Protein 2EQB (pdb70)

Radius of gyration: 34.06 Å; Cα contacts (8 Å, |Δi|>4): 447; chains: 3; bounding box: 101×51×94 Å

Solvent-accessible surface area: 20364 Å² total; per-residue (Å²): 80,60,60,72,3,43,4,4,3,4,10,57,112,54,2,15,15,39,77,2,0,85,86,4,20,160,51,144,39,50,4,53,0,34,117,64,6,2,1,1,6,28,71,35,69,13,77,37,116,85,24,96,3,47,3,33,1,4,4,22,53,35,78,102,104,4,126,29,0,12,38,2,1,31,77,24,2,60,0,0,0,2,6,1,1,2,20,38,98,163,17,35,91,62,7,119,89,60,33,129,35,1,58,125,72,2,74,93,120,6,15,12,0,0,0,0,5,63,21,37,80,160,85,80,56,6,68,39,115,72,0,89,46,18,3,181,116,35,65,19,51,36,31,35,5,4,24,159,92,70,69,42,0,48,78,0,3,53,37,2,2,84,39,5,49,98,74,77,92,98,146,128,102,117,90,73,31,104,88,56,36,46,59,11,88,147,78,25,77,82,42,37,71,44,2,115,114,14,117,82,54,39,62,122,28,38,88,78,55,41,123,17,76,100,84,5,70,114,38,31,120,86,5,7,87,79,0,12,69,25,0,62,92,0,9,79,51,0,6,76,13,80,100,105,30,88,52,37,48,93,66,31,124,138,15,62,74,72,32,157,107,98,98,160,108,132,72,96,87,25,102,87,44,59,81,65,41,84,142,73,19,45,68,37,57,83,32,15,144,123,12,126,90,55,35,62,133,33,48,104,71,46,45,151,11,74,116,90,20,68,120,5,63,107,18,24,112,44,0,45,53,31,0,51,90,43,0,78,79,26,29,56,85,4,141,157,90,32,136,48,30,60,82,96,9,158,126,24,55,64,40,33,146,103,86,108,150

Foldseek 3Di:
DFAEAEEEEAFAPPLCSPLLVPLLDPDPPDDDCCVPPQKDKDWDFDDDPPDRYIYIYMYGNCDDPVVVVVLVSLLPHQAYEYTFEQLDDVRVVCSVVVLVVSVVRRPVLYAYEYEYEPVPPPNRNDDPVRSVVVCVVSVHYYDYDYSVVSPCSNVRVVVSVVVSVVSVVVD/DPPVVVVVVVVVVVVVVVVVVVVVVVVVVVVVVVVVVVVVVVVVVVVCVVCVCVVVVVVVVVVVCVVVVVVVVVVVVVVVVVVVCVVVVVVVD/DVVVVVVVVCVVVVVVVVVVVVVVVVVVVVVVVVVVVVVVVVVVVVVVVVVVVVCVCVVVVVVVVVVVVVVVVVVVVVVVVVVVVVVVVVVVD

B-factor: mean 77.65, std 32.43, range [20.07, 164.09]

Sequence (357 aa):
GSSIMKILLIGDSGVGKSCLLVRFVEDKFNPSFITTIGIDFKIKTVDINGKKVKLQLWDTAGQERFRTITTAYYRGAMGIILVYDVTDERTFTNIKQWFKTVNEHANDEAQLLLVGNKSDMETRVVTADQGEALAKELGIPFIESSAKNDDNVNEIFFTLAKLIQEKIDSNSNYNQLKEDYNTLKRELSDRDDEVKRLREDIAKENELRTKAEEEADKLNKEVEDLTASLFDEANNMVADARKEKYAIEILNKRLTEQLREKDTSNYNQLKEDYNTLKRELSDRDDEVKRLREDIAKENELRTKAEEEADKLNKEVEDLTASLFDEANNMVADARKEKYAIEILNKRLTEQLREKDT

CATH classification: 3.40.50.300

GO terms:
  GO:0005525 GTP binding (F, IDA)
  GO:0031982 vesicle (C, IDA)
  GO:0043332 mating projection tip (C, IDA)
  GO:0000131 incipient cellular bud site (C, IDA)
  GO:0030133 transport vesicle (C, IDA)
  GO:0003924 GTPase activity (F, IDA)
  GO:0006887 exocytosis (P, IDA)
  GO:0006914 autophagy (P, IGI)
  GO:0007107 membrane addition at site of cytokinesis (P, IGI)
  GO:0005739 mitochondrion (C, HDA)
  GO:0005741 mitochondrial outer membrane (C, HDA)
  GO:0005783 endoplasmic reticulum (C, HDA)
  GO:0005886 plasma membrane (C, HDA)
  GO:0005935 cellular bud neck (C, HDA)
  GO:0031321 ascospore-type prospore assembly (P, IMP)
  GO:0006893 Golgi to plasma membrane transport (P, IMP)
  GO:0006906 vesicle fusion (P, IMP)
  GO:0006914 autophagy (P, IMP)
  GO:0007107 membrane addition at site of cytokinesis (P, IMP)
  GO:0005515 protein binding (F, IPI)

Nearest PDB structures (foldseek):
  2eqb-assembly1_A  TM=1.006E+00  e=3.120E-36  Saccharomyces cerevisiae
  4zdw-assembly1_A  TM=9.913E-01  e=3.410E-28  Saccharomyces cerevisiae S288C
  1g17-assembly1_A  TM=9.123E-01  e=5.467E-26  Saccharomyces cerevisiae
  4z8y-assembly2_B  TM=8.866E-01  e=1.450E-24  Saccharomyces cerevisiae S288C
  4fmb-assembly1_B  TM=9.088E-01  e=3.494E-20  Homo sapiens

Secondary structure (DSSP, 8-state):
--EEEEEEEEE-SSS-HHHHHHHHS--SSS---TTTTSEEEEEEEE-SSS--EEEEEEEE---STTHHHHTHHHHH-SEEEEEEESS-HHHHHTHHHHHHHHHHHS-SSSEEEEEEE--SSS---S-HHHHHHHHHHHT--EEE-BTTTTBSHHHHHHHHHHHHHHTTT--/--HHHHHHHHHHHHHHHHHHHHHHHHHHHHHHHHHHHHHHHHHHHHHHHHHHHHHHHHHHHHHHHHHHHHHHHHHHHHHHHHHHHHHHHHHH-/-HHHHHHHHHHHHHHHHHHHHHHHHHHHHHHHHHHHHHHHHHHHHHHHHHHHHHHHHHHHHHHHHHHHHHHHHHHHHHHHHHHHHHHTTTTT-

Structure (mmCIF, N/CA/C/O backbone):
data_2EQB
#
_entry.id   2EQB
#
_cell.length_a   116.581
_cell.length_b   117.422
_cell.length_c   123.332
_cell.angle_alpha   90.00
_cell.angle_beta   90.00
_cell.angle_gamma   90.00
#
_symmetry.space_group_name_H-M   'I 2 2 2'
#
loop_
_entity.id
_entity.type
_entity.pdbx_description
1 polymer 'Ras-related protein SEC4'
2 polymer 'Rab guanine nucleotide exchange factor SEC2'
3 non-polymer 'PHOSPHATE ION'
4 water water
#
loop_
_atom_site.group_PDB
_atom_site.id
_atom_site.type_symbol
_atom_site.label_atom_id
_atom_site.label_alt_id
_atom_site.label_comp_id
_atom_site.label_asym_id
_atom_site.label_entity_id
_atom_site.label_seq_id
_atom_site.pdbx_PDB_ins_code
_atom_site.Cartn_x
_atom_site.Cartn_y
_atom_site.Cartn_z
_atom_site.occupancy
_atom_site.B_iso_or_equiv
_atom_site.auth_seq_id
_atom_site.auth_comp_id
_atom_site.auth_asym_id
_atom_site.auth_atom_id
_atom_site.pdbx_PDB_model_num
ATOM 1 N N . GLY A 1 4 ? 101.419 35.388 46.998 1.00 132.99 17 GLY A N 1
ATOM 2 C CA . GLY A 1 4 ? 101.879 36.676 47.590 1.00 134.07 17 GLY A CA 1
ATOM 3 C C . GLY A 1 4 ? 101.082 37.881 47.115 1.00 135.13 17 GLY A C 1
ATOM 4 O O . GLY A 1 4 ? 101.653 38.951 46.888 1.00 135.51 17 GLY A O 1
ATOM 5 N N . SER A 1 5 ? 99.769 37.713 46.958 1.00 134.05 18 SER A N 1
ATOM 6 C CA . SER A 1 5 ? 98.896 38.802 46.518 1.00 131.21 18 SER A CA 1
ATOM 7 C C . SER A 1 5 ? 97.432 38.633 46.928 1.00 127.80 18 SER A C 1
ATOM 8 O O . SER A 1 5 ? 97.133 38.473 48.112 1.00 128.73 18 SER A O 1
ATOM 11 N N . SER A 1 6 ? 96.527 38.670 45.950 1.00 123.19 19 SER A N 1
ATOM 12 C CA . SER A 1 6 ? 95.088 38.549 46.205 1.00 117.47 19 SER A CA 1
ATOM 13 C C . SER A 1 6 ? 94.598 37.104 46.339 1.00 112.69 19 SER A C 1
ATOM 14 O O . SER A 1 6 ? 94.793 36.281 45.440 1.00 111.23 19 SER A O 1
ATOM 17 N N . ILE A 1 7 ? 93.940 36.816 47.462 1.00 106.65 20 ILE A N 1
ATOM 18 C CA . ILE A 1 7 ? 93.423 35.478 47.754 1.00 99.99 20 ILE A CA 1
ATOM 19 C C . ILE A 1 7 ? 91.974 35.302 47.298 1.00 93.74 20 ILE A C 1
ATOM 20 O O . ILE A 1 7 ? 91.257 36.279 47.094 1.00 94.00 20 ILE A O 1
ATOM 25 N N . MET A 1 8 ? 91.559 34.046 47.142 1.00 87.11 21 MET A N 1
ATOM 26 C CA . MET A 1 8 ? 90.197 33.702 46.736 1.00 81.44 21 MET A CA 1
ATOM 27 C C . MET A 1 8 ? 89.876 32.311 47.282 1.00 75.92 21 MET A C 1
ATOM 28 O O . MET A 1 8 ? 90.536 31.339 46.939 1.00 73.61 21 MET A O 1
ATOM 33 N N . LYS A 1 9 ? 88.866 32.217 48.137 1.00 71.76 22 LYS A N 1
ATOM 34 C CA . LYS A 1 9 ? 88.501 30.932 48.720 1.00 68.49 22 LYS A CA 1
ATOM 35 C C . LYS A 1 9 ? 87.487 30.204 47.854 1.00 64.06 22 LYS A C 1
ATOM 36 O O . LYS A 1 9 ? 86.446 30.752 47.500 1.00 66.60 22 LYS A O 1
ATOM 42 N N . ILE A 1 10 ? 87.806 28.964 47.512 1.00 57.40 23 ILE A N 1
ATOM 43 C CA . ILE A 1 10 ? 86.943 28.143 46.679 1.00 55.61 23 ILE A CA 1
ATOM 44 C C . ILE A 1 10 ? 86.784 26.788 47.349 1.00 55.67 23 ILE A C 1
ATOM 45 O O . ILE A 1 10 ? 87.685 26.321 48.037 1.00 59.10 23 ILE A O 1
ATOM 50 N N . LEU A 1 11 ? 85.644 26.149 47.136 1.00 54.61 24 LEU A N 1
ATOM 51 C CA . LEU A 1 11 ? 85.408 24.855 47.746 1.00 55.27 24 LEU A CA 1
ATOM 52 C C . LEU A 1 11 ? 84.546 24.020 46.840 1.00 53.24 24 LEU A C 1
ATOM 53 O O . LEU A 1 11 ? 83.793 24.552 46.039 1.00 51.95 24 LEU A O 1
ATOM 58 N N . LEU A 1 12 ? 84.663 22.707 46.965 1.00 55.71 25 LEU A N 1
ATOM 59 C CA . LEU A 1 12 ? 83.883 21.813 46.135 1.00 61.63 25 LEU A CA 1
ATOM 60 C C . LEU A 1 12 ? 82.827 21.071 46.910 1.00 65.00 25 LEU A C 1
ATOM 61 O O . LEU A 1 12 ? 83.110 20.349 47.866 1.00 65.16 25 LEU A O 1
ATOM 66 N N . ILE A 1 13 ? 81.597 21.267 46.462 1.00 71.01 26 ILE A N 1
ATOM 67 C CA . ILE A 1 13 ? 80.423 20.653 47.044 1.00 74.97 26 ILE A CA 1
ATOM 68 C C . ILE A 1 13 ? 79.940 19.574 46.084 1.00 73.34 26 ILE A C 1
ATOM 69 O O . ILE A 1 13 ? 79.947 19.776 44.864 1.00 72.84 26 ILE A O 1
ATOM 74 N N . GLY A 1 14 ? 79.527 18.436 46.638 1.00 71.37 27 GLY A N 1
ATOM 75 C CA . GLY A 1 14 ? 79.044 17.335 45.820 1.00 70.53 27 GLY A CA 1
ATOM 76 C C . GLY A 1 14 ? 79.141 16.013 46.554 1.00 71.63 27 GLY A C 1
ATOM 77 O O . GLY A 1 14 ? 79.669 15.962 47.667 1.00 72.49 27 GLY A O 1
ATOM 78 N N . ASP A 1 15 ? 78.640 14.943 45.939 1.00 74.89 28 ASP A N 1
ATOM 79 C CA . ASP A 1 15 ? 78.676 13.628 46.570 1.00 80.75 28 ASP A CA 1
ATOM 80 C C . ASP A 1 15 ? 79.927 12.842 46.227 1.00 82.29 28 ASP A C 1
ATOM 81 O O . ASP A 1 15 ? 80.843 13.377 45.603 1.00 82.23 28 ASP A O 1
ATOM 86 N N . SER A 1 16 ? 79.978 11.582 46.652 1.00 84.89 29 SER A N 1
ATOM 87 C CA . SER A 1 16 ? 81.145 10.744 46.388 1.00 89.99 29 SER A CA 1
ATOM 88 C C . SER A 1 16 ? 81.063 10.100 45.012 1.00 92.34 29 SER A C 1
ATOM 89 O O . SER A 1 16 ? 79.977 9.937 44.458 1.00 96.07 29 SER A O 1
ATOM 92 N N . GLY A 1 17 ? 82.219 9.736 44.464 1.00 94.16 30 GLY A N 1
ATOM 93 C CA . GLY A 1 17 ? 82.253 9.130 43.146 1.00 92.19 30 GLY A CA 1
ATOM 94 C C . GLY A 1 17 ? 82.348 10.200 42.074 1.00 92.51 30 GLY A C 1
ATOM 95 O O . GLY A 1 17 ? 83.020 10.012 41.055 1.00 92.40 30 GLY A O 1
ATOM 96 N N . VAL A 1 18 ? 81.677 11.326 42.319 1.00 91.23 31 VAL A N 1
ATOM 97 C CA . VAL A 1 18 ? 81.648 12.469 41.400 1.00 93.12 31 VAL A CA 1
ATOM 98 C C . VAL A 1 18 ? 83.026 12.843 40.836 1.00 94.75 31 VAL A C 1
ATOM 99 O O . VAL A 1 18 ? 83.127 13.455 39.769 1.00 96.41 31 VAL A O 1
ATOM 103 N N . GLY A 1 19 ? 84.083 12.464 41.544 1.00 97.34 32 GLY A N 1
ATOM 104 C CA . GLY A 1 19 ? 85.423 12.782 41.085 1.00 93.22 32 GLY A CA 1
ATOM 105 C C . GLY A 1 19 ? 85.792 14.210 41.436 1.00 92.78 32 GLY A C 1
ATOM 106 O O . GLY A 1 19 ? 86.474 14.895 40.666 1.00 92.06 32 GLY A O 1
ATOM 107 N N . LYS A 1 20 ? 85.325 14.656 42.601 1.00 89.24 33 LYS A N 1
ATOM 108 C CA . LYS A 1 20 ? 85.587 16.003 43.100 1.00 86.73 33 LYS A CA 1
ATOM 109 C C . LYS A 1 20 ? 87.083 16.095 43.406 1.00 85.24 33 LYS A C 1
ATOM 110 O O . LYS A 1 20 ? 87.694 17.160 43.283 1.00 83.31 33 LYS A O 1
ATOM 116 N N . SER A 1 21 ? 87.658 14.960 43.800 1.00 85.18 34 SER A N 1
ATOM 117 C CA . SER A 1 21 ? 89.078 14.857 44.134 1.00 82.93 34 SER A CA 1
ATOM 118 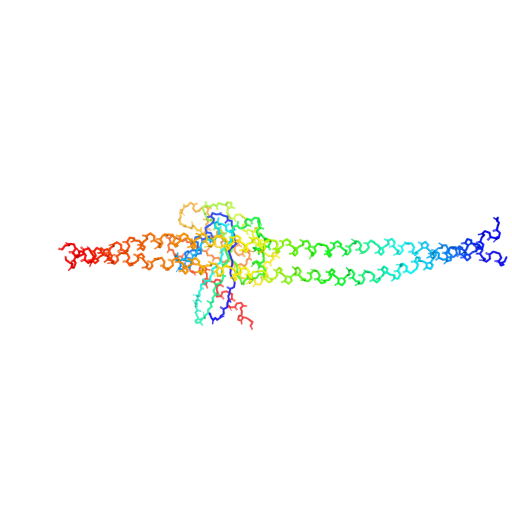C C . SER A 1 21 ? 89.946 14.966 42.893 1.00 82.18 34 SER A C 1
ATOM 119 O O . SER A 1 21 ? 90.654 15.959 42.709 1.00 81.64 34 SER A O 1
ATOM 122 N N . CYS A 1 22 ? 89.888 13.916 42.069 1.00 80.83 35 CYS A N 1
ATOM 123 C CA . CYS A 1 22 ? 90.645 13.804 40.822 1.00 81.91 35 CYS A CA 1
ATOM 124 C C . CYS A 1 22 ? 90.716 15.093 40.032 1.00 79.73 35 CYS A C 1
ATOM 125 O O . CYS A 1 22 ? 91.704 15.365 39.348 1.00 80.26 35 CYS A O 1
ATOM 128 N N . LEU A 1 23 ? 89.643 15.866 40.114 1.00 78.40 36 LEU A N 1
ATOM 129 C CA . LEU A 1 23 ? 89.540 17.144 39.428 1.00 80.10 36 LEU A CA 1
ATOM 130 C C . LEU A 1 23 ? 90.553 18.143 40.008 1.00 79.42 36 LEU A C 1
ATOM 131 O O . LEU A 1 23 ? 91.122 18.976 39.295 1.00 80.11 36 LEU A O 1
ATOM 136 N N . LEU A 1 24 ? 90.769 18.053 41.313 1.00 79.45 37 LEU A N 1
ATOM 137 C CA . LEU A 1 24 ? 91.716 18.923 41.986 1.00 77.36 37 LEU A CA 1
ATOM 138 C C . LEU A 1 24 ? 93.134 18.435 41.722 1.00 75.62 37 LEU A C 1
ATOM 139 O O . LEU A 1 24 ? 94.009 19.225 41.345 1.00 75.37 37 LEU A O 1
ATOM 144 N N . VAL A 1 25 ? 93.359 17.135 41.922 1.00 72.92 38 VAL A N 1
ATOM 145 C CA . VAL A 1 25 ? 94.678 16.557 41.676 1.00 70.52 38 VAL A CA 1
ATOM 146 C C . VAL A 1 25 ? 95.072 17.103 40.325 1.00 71.45 38 VAL A C 1
ATOM 147 O O . VAL A 1 25 ? 96.114 17.732 40.172 1.00 69.70 38 VAL A O 1
ATOM 151 N N . ARG A 1 26 ? 94.198 16.871 39.351 1.00 73.48 39 ARG A N 1
ATOM 152 C CA . ARG A 1 26 ? 94.428 17.325 37.997 1.00 74.43 39 ARG A CA 1
ATOM 153 C C . ARG A 1 26 ? 94.500 18.839 37.858 1.00 72.54 39 ARG A C 1
ATOM 154 O O . ARG A 1 26 ? 95.335 19.351 37.110 1.00 70.93 39 ARG A O 1
ATOM 162 N N . PHE A 1 27 ? 93.634 19.568 38.554 1.00 71.76 40 PHE A N 1
ATOM 163 C CA . PHE A 1 27 ? 93.699 21.010 38.416 1.00 72.56 40 PHE A CA 1
ATOM 164 C C . PHE A 1 27 ? 95.038 21.529 38.899 1.00 74.68 40 PHE A C 1
ATOM 165 O O . PHE A 1 27 ? 95.579 22.467 38.324 1.00 71.95 40 PHE A O 1
ATOM 173 N N . VAL A 1 28 ? 95.576 20.933 39.957 1.00 79.44 41 VAL A N 1
ATOM 174 C CA . VAL A 1 28 ? 96.861 21.387 40.468 1.00 83.11 41 VAL A CA 1
ATOM 175 C C . VAL A 1 28 ? 97.991 20.447 40.062 1.00 86.27 41 VAL A C 1
ATOM 176 O O . VAL A 1 28 ? 97.909 19.228 40.209 1.00 86.86 41 VAL A O 1
ATOM 180 N N . GLU A 1 29 ? 99.058 21.038 39.549 1.00 89.58 42 GLU A N 1
ATOM 181 C CA . GLU A 1 29 ? 100.194 20.277 39.069 1.00 93.72 42 GLU A CA 1
ATOM 182 C C . GLU A 1 29 ? 101.207 19.901 40.144 1.00 93.59 42 GLU A C 1
ATOM 183 O O . GLU A 1 29 ? 102.363 20.321 40.077 1.00 96.35 42 GLU A O 1
ATOM 189 N N . ASP A 1 30 ? 100.789 19.123 41.143 1.00 89.69 43 ASP A N 1
ATOM 190 C CA . ASP A 1 30 ? 101.753 18.713 42.159 1.00 84.54 43 ASP A CA 1
ATOM 191 C C . ASP A 1 30 ? 101.697 17.236 42.525 1.00 78.94 43 ASP A C 1
ATOM 192 O O . ASP A 1 30 ? 100.665 16.733 42.973 1.00 75.35 43 ASP A O 1
ATOM 197 N N . LYS A 1 31 ? 102.831 16.560 42.346 1.00 73.89 44 LYS A N 1
ATOM 198 C CA . LYS A 1 31 ? 102.956 15.127 42.621 1.00 71.50 44 LYS A CA 1
ATOM 199 C C . LYS A 1 31 ? 103.482 14.885 44.022 1.00 69.52 44 LYS A C 1
ATOM 200 O O . LYS A 1 31 ? 103.287 13.813 44.600 1.00 70.38 44 LYS A O 1
ATOM 206 N N . PHE A 1 32 ? 104.144 15.899 44.564 1.00 65.10 45 PHE A N 1
ATOM 207 C CA . PHE A 1 32 ? 104.718 15.824 45.895 1.00 59.02 45 PHE A CA 1
ATOM 208 C C . PHE A 1 32 ? 103.651 16.009 46.976 1.00 59.66 45 PHE A C 1
ATOM 209 O O . PHE A 1 32 ? 103.573 15.205 47.913 1.00 59.37 45 PHE A O 1
ATOM 217 N N . ASN A 1 33 ? 102.824 17.047 46.827 1.00 58.16 46 ASN A N 1
ATOM 218 C CA . ASN A 1 33 ? 101.737 17.323 47.770 1.00 55.62 46 ASN A CA 1
ATOM 219 C C . ASN A 1 33 ? 100.933 16.052 48.035 1.00 53.56 46 ASN A C 1
ATOM 220 O O . ASN A 1 33 ? 100.508 15.361 47.111 1.00 52.57 46 ASN A O 1
ATOM 225 N N . PRO A 1 34 ? 100.705 15.740 49.315 1.00 51.95 47 PRO A N 1
ATOM 226 C CA . PRO A 1 34 ? 99.965 14.555 49.763 1.00 50.44 47 PRO A CA 1
ATOM 227 C C . PRO A 1 34 ? 98.469 14.695 49.692 1.00 50.52 47 PRO A C 1
ATOM 228 O O . PRO A 1 34 ? 97.953 15.794 49.466 1.00 48.43 47 PRO A O 1
ATOM 232 N N . SER A 1 35 ? 97.791 13.570 49.919 1.00 50.01 48 SER A N 1
ATOM 233 C CA . SER A 1 35 ? 96.336 13.506 49.913 1.00 51.14 48 SER A CA 1
ATOM 234 C C . SER A 1 35 ? 95.817 12.943 51.221 1.00 50.23 48 SER A C 1
ATOM 235 O O . SER A 1 35 ? 95.948 11.746 51.513 1.00 48.65 48 SER A O 1
ATOM 238 N N . PHE A 1 36 ? 95.207 13.821 51.999 1.00 50.40 49 PHE A N 1
ATOM 239 C CA . PHE A 1 36 ? 94.661 13.443 53.284 1.00 52.34 49 PHE A CA 1
ATOM 240 C C . PHE A 1 36 ? 93.190 13.070 53.213 1.00 55.43 49 PHE A C 1
ATOM 241 O O . PHE A 1 36 ? 92.663 12.432 54.122 1.00 57.84 49 PHE A O 1
ATOM 249 N N . ILE A 1 37 ? 92.545 13.453 52.115 1.00 57.14 50 ILE A N 1
ATOM 250 C CA . ILE A 1 37 ? 91.120 13.196 51.901 1.00 58.25 50 ILE A CA 1
ATOM 251 C C . ILE A 1 37 ? 90.746 11.716 52.083 1.00 57.61 50 ILE A C 1
ATOM 252 O O . ILE A 1 37 ? 89.591 11.375 52.325 1.00 56.74 50 ILE A O 1
ATOM 257 N N . THR A 1 38 ? 91.746 10.852 51.983 1.00 57.10 51 THR A N 1
ATOM 258 C CA . THR A 1 38 ? 91.582 9.409 52.133 1.00 58.43 51 THR A CA 1
ATOM 259 C C . THR A 1 38 ? 91.543 9.019 53.598 1.00 58.86 51 THR A C 1
ATOM 260 O O . THR A 1 38 ? 90.929 8.023 53.987 1.00 58.43 51 THR A O 1
ATOM 264 N N . THR A 1 39 ? 92.271 9.799 54.384 1.00 58.75 52 THR A N 1
ATOM 265 C CA . THR A 1 39 ? 92.437 9.563 55.805 1.00 54.12 52 THR A CA 1
ATOM 266 C C . THR A 1 39 ? 91.810 10.607 56.708 1.00 50.97 52 THR A C 1
ATOM 267 O O . THR A 1 39 ? 91.150 10.280 57.683 1.00 49.58 52 THR A O 1
ATOM 271 N N . ILE A 1 40 ? 92.042 11.872 56.412 1.00 48.30 53 ILE A N 1
ATOM 272 C CA . ILE A 1 40 ? 91.447 12.900 57.232 1.00 45.42 53 ILE A CA 1
ATOM 273 C C . ILE A 1 40 ? 90.003 13.085 56.788 1.00 49.83 53 ILE A C 1
ATOM 274 O O . ILE A 1 40 ? 89.091 13.106 57.606 1.00 54.35 53 ILE A O 1
ATOM 279 N N . GLY A 1 41 ? 89.787 13.154 55.484 1.00 49.50 54 GLY A N 1
ATOM 280 C CA . GLY A 1 41 ? 88.440 13.365 55.004 1.00 47.76 54 GLY A CA 1
ATOM 281 C C . GLY A 1 41 ? 88.382 14.812 54.570 1.00 46.26 54 GLY A C 1
ATOM 282 O O . GLY A 1 41 ? 87.338 15.342 54.211 1.00 49.93 54 GLY A O 1
ATOM 283 N N . ILE A 1 42 ? 89.531 15.464 54.635 1.00 42.31 55 ILE A N 1
ATOM 284 C CA . ILE A 1 42 ? 89.638 16.834 54.198 1.00 41.47 55 ILE A CA 1
ATOM 285 C C . ILE A 1 42 ? 90.973 16.929 53.491 1.00 45.42 55 ILE A C 1
ATOM 286 O O . ILE A 1 42 ? 91.858 16.103 53.702 1.00 46.06 55 ILE A O 1
ATOM 291 N N . ASP A 1 43 ? 91.102 17.932 52.638 1.00 47.81 56 ASP A N 1
ATOM 292 C CA . ASP A 1 43 ? 92.336 18.174 51.922 1.00 48.66 56 ASP A CA 1
ATOM 293 C C . ASP A 1 43 ? 92.250 19.605 51.428 1.00 45.14 56 ASP A C 1
ATOM 294 O O . ASP A 1 43 ? 91.214 20.046 50.927 1.00 46.65 56 ASP A O 1
ATOM 299 N N . PHE A 1 44 ? 93.341 20.336 51.596 1.00 44.28 57 PHE A N 1
ATOM 300 C CA . PHE A 1 44 ? 93.370 21.730 51.213 1.00 47.11 57 PHE A CA 1
ATOM 301 C C . PHE A 1 44 ? 94.518 21.956 50.277 1.00 52.72 57 PHE A C 1
ATOM 302 O O . PHE A 1 44 ? 95.589 21.372 50.453 1.00 55.90 57 PHE A O 1
ATOM 310 N N . LYS A 1 45 ? 94.275 22.799 49.275 1.00 54.80 58 LYS A N 1
ATOM 311 C CA . LYS A 1 45 ? 95.264 23.087 48.250 1.00 53.63 58 LYS A CA 1
ATOM 312 C C . LYS A 1 45 ? 95.264 24.506 47.702 1.00 53.73 58 LYS A C 1
ATOM 313 O O . LYS A 1 45 ? 94.212 25.065 47.404 1.00 57.15 58 LYS A O 1
ATOM 319 N N . ILE A 1 46 ? 96.461 25.077 47.578 1.00 56.28 59 ILE A N 1
ATOM 320 C CA . ILE A 1 46 ? 96.635 26.416 47.024 1.00 62.70 59 ILE A CA 1
ATOM 321 C C . ILE A 1 46 ? 97.165 26.210 45.605 1.00 69.30 59 ILE A C 1
ATOM 322 O O . ILE A 1 46 ? 97.783 25.185 45.310 1.00 73.34 59 ILE A O 1
ATOM 327 N N . LYS A 1 47 ? 96.905 27.182 44.736 1.00 74.42 60 LYS A N 1
ATOM 328 C CA . LYS A 1 47 ? 97.335 27.141 43.343 1.00 76.86 60 LYS A CA 1
ATOM 329 C C . LYS A 1 47 ? 97.305 28.558 42.795 1.00 79.75 60 LYS A C 1
ATOM 330 O O . LYS A 1 47 ? 96.230 29.091 42.537 1.00 80.60 60 LYS A O 1
ATOM 336 N N . THR A 1 48 ? 98.464 29.183 42.617 1.00 85.28 61 THR A N 1
ATOM 337 C CA . THR A 1 48 ? 98.446 30.541 42.096 1.00 91.82 61 THR A CA 1
ATOM 338 C C . THR A 1 48 ? 98.081 30.519 40.620 1.00 96.81 61 THR A C 1
ATOM 339 O O . THR A 1 48 ? 98.751 29.889 39.802 1.00 96.52 61 THR A O 1
ATOM 343 N N . VAL A 1 49 ? 96.994 31.201 40.293 1.00 102.79 62 VAL A N 1
ATOM 344 C CA . VAL A 1 49 ? 96.516 31.272 38.924 1.00 108.61 62 VAL A CA 1
ATOM 345 C C . VAL A 1 49 ? 96.252 32.732 38.599 1.00 114.92 62 VAL A C 1
ATOM 346 O O . VAL A 1 49 ? 96.216 33.580 39.493 1.00 115.11 62 VAL A O 1
ATOM 350 N N . ASP A 1 50 ? 96.089 33.026 37.315 1.00 123.56 63 ASP A N 1
ATOM 351 C CA . ASP A 1 50 ? 95.815 34.383 36.885 1.00 131.49 63 ASP A CA 1
ATOM 352 C C . ASP A 1 50 ? 95.166 34.398 35.512 1.00 135.94 63 ASP A C 1
ATOM 353 O O . ASP A 1 50 ? 95.085 33.378 34.823 1.00 136.02 63 ASP A O 1
ATOM 358 N N . ILE A 1 51 ? 94.692 35.581 35.146 1.00 140.59 64 ILE A N 1
ATOM 359 C CA . ILE A 1 51 ? 94.052 35.862 33.868 1.00 144.92 64 ILE A CA 1
ATOM 360 C C . ILE A 1 51 ? 93.878 37.369 33.978 1.00 146.42 64 ILE A C 1
ATOM 361 O O . ILE A 1 51 ? 93.600 37.873 35.061 1.00 146.90 64 ILE A O 1
ATOM 366 N N . ASN A 1 52 ? 94.055 38.099 32.886 1.00 148.44 65 ASN A N 1
ATOM 367 C CA . ASN A 1 52 ? 93.910 39.549 32.953 1.00 149.54 65 ASN A CA 1
ATOM 368 C C . ASN A 1 52 ? 94.814 40.094 34.067 1.00 149.42 65 ASN A C 1
ATOM 369 O O . ASN A 1 52 ? 94.332 40.673 35.042 1.00 148.98 65 ASN A O 1
ATOM 374 N N . GLY A 1 53 ? 96.121 39.881 33.915 1.00 149.20 66 GLY A N 1
ATOM 375 C CA . GLY A 1 53 ? 97.105 40.349 34.882 1.00 146.71 66 GLY A CA 1
ATOM 376 C C . GLY A 1 53 ? 96.664 40.442 36.332 1.00 145.68 66 GLY A C 1
ATOM 377 O O . GLY A 1 53 ? 96.621 41.531 36.905 1.00 145.46 66 GLY A O 1
ATOM 378 N N . LYS A 1 54 ? 96.348 39.302 36.936 1.00 144.24 67 LYS A N 1
ATOM 379 C CA . LYS A 1 54 ? 95.917 39.279 38.328 1.00 142.13 67 LYS A CA 1
ATOM 380 C C . LYS A 1 54 ? 96.608 38.162 39.109 1.00 140.35 67 LYS A C 1
ATOM 381 O O . LYS A 1 54 ? 96.323 36.979 38.917 1.00 140.61 67 LYS A O 1
ATOM 387 N N . LYS A 1 55 ? 97.524 38.548 39.991 1.00 137.45 68 LYS A N 1
ATOM 388 C CA . LYS A 1 55 ? 98.259 37.586 40.803 1.00 134.61 68 LYS A CA 1
ATOM 389 C C . LYS A 1 55 ? 97.364 37.089 41.936 1.00 131.49 68 LYS A C 1
ATOM 390 O O . LYS A 1 55 ? 97.487 37.536 43.077 1.00 132.04 68 LYS A O 1
ATOM 396 N N . VAL A 1 56 ? 96.457 36.169 41.617 1.00 126.95 69 VAL A N 1
ATOM 397 C CA . VAL A 1 56 ? 95.552 35.625 42.627 1.00 121.31 69 VAL A CA 1
ATOM 398 C C . VAL A 1 56 ? 95.856 34.181 42.989 1.00 118.08 69 VAL A C 1
ATOM 399 O O . VAL A 1 56 ? 96.171 33.355 42.127 1.00 118.83 69 VAL A O 1
ATOM 403 N N . LYS A 1 57 ? 95.753 33.889 44.279 1.00 112.33 70 LYS A N 1
ATOM 404 C CA . LYS A 1 57 ? 96.009 32.554 44.786 1.00 105.09 70 LYS A CA 1
ATOM 405 C C . LYS A 1 57 ? 94.678 31.898 45.133 1.00 97.50 70 LYS A C 1
ATOM 406 O O . LYS A 1 57 ? 93.850 32.489 45.825 1.00 97.29 70 LYS A O 1
ATOM 412 N N . LEU A 1 58 ? 94.467 30.686 44.631 1.00 88.75 71 LEU A N 1
ATOM 413 C CA . LEU A 1 58 ? 93.237 29.965 44.917 1.00 81.76 71 LEU A CA 1
ATOM 414 C C . LEU A 1 58 ? 93.458 28.994 46.050 1.00 78.88 71 LEU A C 1
ATOM 415 O O . LEU A 1 58 ? 94.452 28.277 46.091 1.00 80.32 71 LEU A O 1
ATOM 420 N N . GLN A 1 59 ? 92.511 28.979 46.970 1.00 74.14 72 GLN A N 1
ATOM 421 C CA . GLN A 1 59 ? 92.562 28.069 48.089 1.00 66.45 72 GLN A CA 1
ATOM 422 C C . GLN A 1 59 ? 91.351 27.197 47.879 1.00 61.56 72 GLN A C 1
ATOM 423 O O . GLN A 1 59 ? 90.245 27.703 47.702 1.00 63.12 72 GLN A O 1
ATOM 429 N N . LEU A 1 60 ? 91.549 25.888 47.880 1.00 56.88 73 LEU A N 1
ATOM 430 C CA . LEU A 1 60 ? 90.432 25.002 47.635 1.00 57.94 73 LEU A CA 1
ATOM 431 C C . LEU A 1 60 ? 90.332 23.864 48.632 1.00 58.24 73 LEU A C 1
ATOM 432 O O . LEU A 1 60 ? 91.321 23.211 48.964 1.00 60.70 73 LEU A O 1
ATOM 437 N N . TRP A 1 61 ? 89.114 23.637 49.108 1.00 56.73 74 TRP A N 1
ATOM 438 C CA . TRP A 1 61 ? 88.861 22.576 50.059 1.00 54.52 74 TRP A CA 1
ATOM 439 C C . TRP A 1 61 ? 88.134 21.479 49.349 1.00 52.54 74 TRP A C 1
ATOM 440 O O . TRP A 1 61 ? 87.262 21.750 48.537 1.00 53.06 74 TRP A O 1
ATOM 451 N N . ASP A 1 62 ? 88.496 20.243 49.656 1.00 51.86 75 ASP A N 1
ATOM 452 C CA . ASP A 1 62 ? 87.805 19.087 49.104 1.00 57.92 75 ASP A CA 1
ATOM 453 C C . ASP A 1 62 ? 87.493 18.245 50.324 1.00 60.46 75 ASP A C 1
ATOM 454 O O . ASP A 1 62 ? 88.391 17.879 51.079 1.00 62.29 75 ASP A O 1
ATOM 459 N N . THR A 1 63 ? 86.221 17.945 50.530 1.00 61.76 76 THR A N 1
ATOM 460 C CA . THR A 1 63 ? 85.844 17.165 51.690 1.00 60.45 76 THR A CA 1
ATOM 461 C C . THR A 1 63 ? 85.074 15.911 51.351 1.00 59.23 76 THR A C 1
ATOM 462 O O . THR A 1 63 ? 84.388 15.848 50.334 1.00 59.39 76 THR A O 1
ATOM 466 N N . ALA A 1 64 ? 85.196 14.915 52.224 1.00 60.28 77 ALA A N 1
ATOM 467 C CA . ALA A 1 64 ? 84.507 13.643 52.054 1.00 65.42 77 ALA A CA 1
ATOM 468 C C . ALA A 1 64 ? 83.157 13.745 52.740 1.00 71.16 77 ALA A C 1
ATOM 469 O O . ALA A 1 64 ? 82.490 12.735 52.990 1.00 72.83 77 ALA A O 1
ATOM 471 N N . GLY A 1 65 ? 82.777 14.983 53.048 1.00 75.62 78 GLY A N 1
ATOM 472 C CA . GLY A 1 65 ? 81.504 15.262 53.694 1.00 82.31 78 GLY A CA 1
ATOM 473 C C . GLY A 1 65 ? 81.294 14.584 55.035 1.00 88.39 78 GLY A C 1
ATOM 474 O O . GLY A 1 65 ? 80.792 15.207 55.979 1.00 89.61 78 GLY A O 1
ATOM 475 N N . GLN A 1 66 ? 81.688 13.313 55.102 1.00 91.17 79 GLN A N 1
ATOM 476 C CA . GLN A 1 66 ? 81.555 12.469 56.285 1.00 93.17 79 GLN A CA 1
ATOM 477 C C . GLN A 1 66 ? 81.389 13.207 57.610 1.00 93.17 79 GLN A C 1
ATOM 478 O O . GLN A 1 66 ? 82.103 14.165 57.906 1.00 92.10 79 GLN A O 1
ATOM 484 N N . GLU A 1 67 ? 80.425 12.730 58.390 1.00 94.60 80 GLU A N 1
ATOM 485 C CA . GLU A 1 67 ? 80.059 13.259 59.705 1.00 94.55 80 GLU A CA 1
ATOM 486 C C . GLU A 1 67 ? 81.126 13.984 60.526 1.00 92.00 80 GLU A C 1
ATOM 487 O O . GLU A 1 67 ? 81.073 15.201 60.694 1.00 91.34 80 GLU A O 1
ATOM 493 N N . ARG A 1 68 ? 82.077 13.220 61.051 1.00 88.55 81 ARG A N 1
ATOM 494 C CA . ARG A 1 68 ? 83.155 13.735 61.888 1.00 84.72 81 ARG A CA 1
ATOM 495 C C . ARG A 1 68 ? 83.323 15.249 61.945 1.00 82.62 81 ARG A C 1
ATOM 496 O O . ARG A 1 68 ? 82.457 15.959 62.458 1.00 85.57 81 ARG A O 1
ATOM 504 N N . PHE A 1 69 ? 84.440 15.745 61.422 1.00 77.19 82 PHE A N 1
ATOM 505 C CA . PHE A 1 69 ? 84.697 17.178 61.459 1.00 74.42 82 PHE A CA 1
ATOM 506 C C . PHE A 1 69 ? 83.684 18.016 60.685 1.00 72.54 82 PHE A C 1
ATOM 507 O O . PHE A 1 69 ? 84.000 19.135 60.270 1.00 68.77 82 PHE A O 1
ATOM 515 N N . ARG A 1 70 ? 82.471 17.494 60.496 1.00 72.81 83 ARG A N 1
ATOM 516 C CA . ARG A 1 70 ? 81.453 18.239 59.760 1.00 73.22 83 ARG A CA 1
ATOM 517 C C . ARG A 1 70 ? 81.257 19.592 60.404 1.00 70.51 83 ARG A C 1
ATOM 518 O O . ARG A 1 70 ? 80.837 20.554 59.761 1.00 70.28 83 ARG A O 1
ATOM 526 N N . THR A 1 71 ? 81.564 19.660 61.689 1.00 66.63 84 THR A N 1
ATOM 527 C CA . THR A 1 71 ? 81.410 20.901 62.417 1.00 65.35 84 THR A CA 1
ATOM 528 C C . THR A 1 71 ? 82.317 21.956 61.811 1.00 66.48 84 THR A C 1
ATOM 529 O O . THR A 1 71 ? 82.021 23.154 61.872 1.00 65.49 84 THR A O 1
ATOM 533 N N . ILE A 1 72 ? 83.413 21.499 61.210 1.00 68.07 85 ILE A N 1
ATOM 534 C CA . ILE A 1 72 ? 84.380 22.402 60.602 1.00 67.32 85 ILE A CA 1
ATOM 535 C C . ILE A 1 72 ? 84.187 22.529 59.109 1.00 65.04 85 ILE A C 1
ATOM 536 O O . ILE A 1 72 ? 84.166 23.644 58.583 1.00 65.75 85 ILE A O 1
ATOM 541 N N . THR A 1 73 ? 84.067 21.395 58.423 1.00 61.60 86 THR A N 1
ATOM 542 C CA . THR A 1 73 ? 83.867 21.433 56.980 1.00 60.57 86 THR A CA 1
ATOM 543 C C . THR A 1 73 ? 82.736 22.418 56.699 1.00 58.93 86 THR A C 1
ATOM 544 O O . THR A 1 73 ? 82.685 23.075 55.653 1.00 58.41 86 THR A O 1
ATOM 548 N N . THR A 1 74 ? 81.844 22.528 57.674 1.00 57.53 87 THR A N 1
ATOM 549 C CA . THR A 1 74 ? 80.718 23.435 57.600 1.00 58.05 87 THR A CA 1
ATOM 550 C C . THR A 1 74 ? 81.178 24.890 57.624 1.00 59.28 87 THR A C 1
ATOM 551 O O . THR A 1 74 ? 80.573 25.755 56.989 1.00 62.99 87 THR A O 1
ATOM 555 N N . ALA A 1 75 ? 82.250 25.153 58.358 1.00 60.32 88 ALA A N 1
ATOM 556 C CA . ALA A 1 75 ? 82.794 26.500 58.457 1.00 62.49 88 ALA A CA 1
ATOM 557 C C . ALA A 1 75 ? 83.394 26.940 57.126 1.00 63.71 88 ALA A C 1
ATOM 558 O O . ALA A 1 75 ? 83.709 28.117 56.937 1.00 61.44 88 ALA A O 1
ATOM 560 N N . TYR A 1 76 ? 83.544 25.995 56.202 1.00 64.20 89 TYR A N 1
ATOM 561 C CA . TYR A 1 76 ? 84.115 26.299 54.896 1.00 64.48 89 TYR A CA 1
ATOM 562 C C . TYR A 1 76 ? 83.116 27.010 53.994 1.00 67.06 89 TYR A C 1
ATOM 563 O O . TYR A 1 76 ? 83.507 27.804 53.140 1.00 69.84 89 TYR A O 1
ATOM 572 N N . TYR A 1 77 ? 81.828 26.726 54.164 1.00 67.74 90 TYR A N 1
ATOM 573 C CA . TYR A 1 77 ? 80.827 27.406 53.351 1.00 65.71 90 TYR A CA 1
ATOM 574 C C . TYR A 1 77 ? 80.797 28.861 53.819 1.00 68.41 90 TYR A C 1
ATOM 575 O O . TYR A 1 77 ? 80.798 29.799 53.022 1.00 67.84 90 TYR A O 1
ATOM 584 N N . ARG A 1 78 ? 80.765 29.032 55.133 1.00 72.37 91 ARG A N 1
ATOM 585 C CA . ARG A 1 78 ? 80.734 30.351 55.748 1.00 78.40 91 ARG A CA 1
ATOM 586 C C . ARG A 1 78 ? 81.830 31.279 55.215 1.00 77.69 91 ARG A C 1
ATOM 587 O O . ARG A 1 78 ? 81.689 32.500 55.257 1.00 77.55 91 ARG A O 1
ATOM 595 N N . GLY A 1 79 ? 82.913 30.701 54.704 1.00 78.73 92 GLY A N 1
ATOM 596 C CA . GLY A 1 79 ? 84.003 31.516 54.195 1.00 74.11 92 GLY A CA 1
ATOM 597 C C . GLY A 1 79 ? 84.173 31.539 52.685 1.00 74.66 92 GLY A C 1
ATOM 598 O O . GLY A 1 79 ? 84.745 32.488 52.153 1.00 71.50 92 GLY A O 1
ATOM 599 N N . ALA A 1 80 ? 83.684 30.509 51.994 1.00 71.78 93 ALA A N 1
ATOM 600 C CA . ALA A 1 80 ? 83.803 30.419 50.532 1.00 73.36 93 ALA A CA 1
ATOM 601 C C . ALA A 1 80 ? 83.539 31.732 49.801 1.00 73.76 93 ALA A C 1
ATOM 602 O O . ALA A 1 80 ? 82.552 32.418 50.069 1.00 76.37 93 ALA A O 1
ATOM 604 N N . MET A 1 81 ? 84.439 32.079 48.886 1.00 73.37 94 MET A N 1
ATOM 605 C CA . MET A 1 81 ? 84.303 33.290 48.085 1.00 70.46 94 MET A CA 1
ATOM 606 C C . MET A 1 81 ? 83.661 32.861 46.788 1.00 69.29 94 MET A C 1
ATOM 607 O O . MET A 1 81 ? 83.254 33.686 45.969 1.00 71.36 94 MET A O 1
ATOM 612 N N . GLY A 1 82 ? 83.589 31.546 46.625 1.00 64.68 95 GLY A N 1
ATOM 613 C CA . GLY A 1 82 ? 83.000 30.948 45.447 1.00 60.31 95 GLY A CA 1
ATOM 614 C C . GLY A 1 82 ? 82.942 29.469 45.736 1.00 58.74 95 GLY A C 1
ATOM 615 O O . GLY A 1 82 ? 83.811 28.941 46.430 1.00 61.17 95 GLY A O 1
ATOM 616 N N . ILE A 1 83 ? 81.916 28.794 45.240 1.00 56.86 96 ILE A N 1
ATOM 617 C CA . ILE A 1 83 ? 81.810 27.367 45.478 1.00 57.37 96 ILE A CA 1
ATOM 618 C C . ILE A 1 83 ? 81.241 26.660 44.253 1.00 58.71 96 ILE A C 1
ATOM 619 O O . ILE A 1 83 ? 80.335 27.156 43.579 1.00 58.50 96 ILE A O 1
ATOM 624 N N . ILE A 1 84 ? 81.821 25.499 43.973 1.00 61.07 97 ILE A N 1
ATOM 625 C CA . ILE A 1 84 ? 81.467 24.663 42.837 1.00 63.46 97 ILE A CA 1
ATOM 626 C C . ILE A 1 84 ? 80.586 23.466 43.219 1.00 65.75 97 ILE A C 1
ATOM 627 O O . ILE A 1 84 ? 81.009 22.557 43.934 1.00 64.21 97 ILE A O 1
ATOM 632 N N . LEU A 1 85 ? 79.350 23.480 42.739 1.00 70.50 98 LEU A N 1
ATOM 633 C CA . LEU A 1 85 ? 78.427 22.389 43.005 1.00 73.66 98 LEU A CA 1
ATOM 634 C C . LEU A 1 85 ? 78.705 21.387 41.887 1.00 74.04 98 LEU A C 1
ATOM 635 O O . LEU A 1 85 ? 78.474 21.682 40.714 1.00 73.67 98 LEU A O 1
ATOM 640 N N . VAL A 1 86 ? 79.206 20.209 42.244 1.00 74.83 99 VAL A N 1
ATOM 641 C CA . VAL A 1 86 ? 79.555 19.208 41.239 1.00 78.82 99 VAL A CA 1
ATOM 642 C C . VAL A 1 86 ? 78.718 17.929 41.183 1.00 83.14 99 VAL A C 1
ATOM 643 O O . VAL A 1 86 ? 78.250 17.430 42.211 1.00 81.94 99 VAL A O 1
ATOM 647 N N . TYR A 1 87 ? 78.559 17.397 39.968 1.00 90.08 100 TYR A N 1
ATOM 648 C CA . TYR A 1 87 ? 77.806 16.163 39.738 1.00 96.09 100 TYR A CA 1
ATOM 649 C C . TYR A 1 87 ? 78.371 15.319 38.595 1.00 98.25 100 TYR A C 1
ATOM 650 O O . TYR A 1 87 ? 78.946 15.843 37.637 1.00 97.70 100 TYR A O 1
ATOM 659 N N . ASP A 1 88 ? 78.190 14.007 38.714 1.00 101.51 101 ASP A N 1
ATOM 660 C CA . ASP A 1 88 ? 78.648 13.047 37.717 1.00 104.67 101 ASP A CA 1
ATOM 661 C C . ASP A 1 88 ? 77.520 12.838 36.714 1.00 107.44 101 ASP A C 1
ATOM 662 O O . ASP A 1 88 ? 76.357 12.713 37.101 1.00 107.52 101 ASP A O 1
ATOM 667 N N . VAL A 1 89 ? 77.858 12.796 35.430 1.00 109.92 102 VAL A N 1
ATOM 668 C CA . VAL A 1 89 ? 76.847 12.614 34.396 1.00 111.45 102 VAL A CA 1
ATOM 669 C C . VAL A 1 89 ? 76.643 11.161 33.974 1.00 113.16 102 VAL A C 1
ATOM 670 O O . VAL A 1 89 ? 75.887 10.887 33.044 1.00 113.82 102 VAL A O 1
ATOM 674 N N . THR A 1 90 ? 77.317 10.233 34.648 1.00 115.24 103 THR A N 1
ATOM 675 C CA . THR A 1 90 ? 77.160 8.816 34.334 1.00 118.04 103 THR A CA 1
ATOM 676 C C . THR A 1 90 ? 76.273 8.176 35.400 1.00 121.05 103 THR A C 1
ATOM 677 O O . THR A 1 90 ? 75.871 7.018 35.276 1.00 120.94 103 THR A O 1
ATOM 681 N N . ASP A 1 91 ? 75.979 8.949 36.446 1.00 126.24 104 ASP A N 1
ATOM 682 C CA . ASP A 1 91 ? 75.111 8.524 37.550 1.00 131.62 104 ASP A CA 1
ATOM 683 C C . ASP A 1 91 ? 73.958 9.525 37.594 1.00 134.00 104 ASP A C 1
ATOM 684 O O . ASP A 1 91 ? 74.191 10.733 37.581 1.00 133.23 104 ASP A O 1
ATOM 689 N N . GLU A 1 92 ? 72.723 9.033 37.653 1.00 136.70 105 GLU A N 1
ATOM 690 C CA . GLU A 1 92 ? 71.560 9.920 37.679 1.00 138.76 105 GLU A CA 1
ATOM 691 C C . GLU A 1 92 ? 71.230 10.444 39.072 1.00 138.29 105 GLU A C 1
ATOM 692 O O . GLU A 1 92 ? 70.885 11.619 39.229 1.00 137.35 105 GLU A O 1
ATOM 698 N N . ARG A 1 93 ? 71.325 9.571 40.074 1.00 139.14 106 ARG A N 1
ATOM 699 C CA . ARG A 1 93 ? 71.047 9.950 41.458 1.00 139.04 106 ARG A CA 1
ATOM 700 C C . ARG A 1 93 ? 72.004 11.064 41.867 1.00 139.60 106 ARG A C 1
ATOM 701 O O . ARG A 1 93 ? 71.784 11.765 42.855 1.00 138.11 106 ARG A O 1
ATOM 709 N N . THR A 1 94 ? 73.065 11.217 41.082 1.00 139.96 107 THR A N 1
ATOM 710 C CA . THR A 1 94 ? 74.068 12.252 41.301 1.00 139.43 107 THR A CA 1
ATOM 711 C C . THR A 1 94 ? 73.434 13.612 41.004 1.00 139.65 107 THR A C 1
ATOM 712 O O . THR A 1 94 ? 73.504 14.541 41.806 1.00 138.59 107 THR A O 1
ATOM 716 N N . PHE A 1 95 ? 72.812 13.702 39.833 1.00 141.00 108 PHE A N 1
ATOM 717 C CA . PHE A 1 95 ? 72.146 14.914 39.360 1.00 140.88 108 PHE A CA 1
ATOM 718 C C . PHE A 1 95 ? 71.105 15.413 40.358 1.00 139.82 108 PHE A C 1
ATOM 719 O O . PHE A 1 95 ? 71.155 16.555 40.812 1.00 140.34 108 PHE A O 1
ATOM 727 N N . THR A 1 96 ? 70.159 14.540 40.684 1.00 137.11 109 THR A N 1
ATOM 728 C CA . THR A 1 96 ? 69.069 14.852 41.603 1.00 133.74 109 THR A CA 1
ATOM 729 C C . THR A 1 96 ? 69.414 15.730 42.807 1.00 130.04 109 THR A C 1
ATOM 730 O O . THR A 1 96 ? 68.893 16.839 42.950 1.00 129.85 109 THR A O 1
ATOM 734 N N . ASN A 1 97 ? 70.295 15.234 43.666 1.00 126.32 110 ASN A N 1
ATOM 735 C CA . ASN A 1 97 ? 70.682 15.944 44.879 1.00 121.90 110 ASN A CA 1
ATOM 736 C C . ASN A 1 97 ? 71.125 17.402 44.751 1.00 119.76 110 ASN A C 1
ATOM 737 O O . ASN A 1 97 ? 71.075 18.150 45.728 1.00 119.62 110 ASN A O 1
ATOM 742 N N . ILE A 1 98 ? 71.542 17.813 43.557 1.00 117.36 111 ILE A N 1
ATOM 743 C CA . ILE A 1 98 ? 72.015 19.184 43.341 1.00 116.41 111 ILE A CA 1
ATOM 744 C C . ILE A 1 98 ? 71.073 20.284 43.838 1.00 116.19 111 ILE A C 1
ATOM 745 O O . ILE A 1 98 ? 71.520 21.306 44.369 1.00 114.08 111 ILE A O 1
ATOM 750 N N . LYS A 1 99 ? 69.772 20.105 43.655 1.00 117.69 112 LYS A N 1
ATOM 751 C CA . LYS A 1 99 ? 68.863 21.123 44.146 1.00 118.17 112 LYS A CA 1
ATOM 752 C C . LYS A 1 99 ? 69.093 21.177 45.653 1.00 117.23 112 LYS A C 1
ATOM 753 O O . LYS A 1 99 ? 69.191 22.257 46.240 1.00 117.05 112 LYS A O 1
ATOM 759 N N . GLN A 1 100 ? 69.227 19.995 46.256 1.00 115.49 113 GLN A N 1
ATOM 760 C CA . GLN A 1 100 ? 69.429 19.863 47.699 1.00 113.17 113 GLN A CA 1
ATOM 761 C C . GLN A 1 100 ? 70.698 20.542 48.198 1.00 110.65 113 GLN A C 1
ATOM 762 O O . GLN A 1 100 ? 70.631 21.447 49.040 1.00 108.58 113 GLN A O 1
ATOM 768 N N . TRP A 1 101 ? 71.849 20.085 47.701 1.00 107.80 114 TRP A N 1
ATOM 769 C CA . TRP A 1 101 ? 73.127 20.674 48.090 1.00 104.06 114 TRP A CA 1
ATOM 770 C C . TRP A 1 101 ? 73.015 22.178 47.926 1.00 102.66 114 TRP A C 1
ATOM 771 O O . TRP A 1 101 ? 73.557 22.938 48.731 1.00 100.57 114 TRP A O 1
ATOM 782 N N . PHE A 1 102 ? 72.313 22.592 46.870 1.00 102.22 115 PHE A N 1
ATOM 783 C CA . PHE A 1 102 ? 72.105 24.005 46.590 1.00 100.79 115 PHE A CA 1
ATOM 784 C C . PHE A 1 102 ? 71.378 24.629 47.770 1.00 100.42 115 PHE A C 1
ATOM 785 O O . PHE A 1 102 ? 71.733 25.716 48.214 1.00 98.36 115 PHE A O 1
ATOM 793 N N . LYS A 1 103 ? 70.347 23.949 48.265 1.00 99.31 116 LYS A N 1
ATOM 794 C CA . LYS A 1 103 ? 69.613 24.450 49.420 1.00 97.34 116 LYS A CA 1
ATOM 795 C C . LYS A 1 103 ? 70.619 24.540 50.562 1.00 95.48 116 LYS A C 1
ATOM 796 O O . LYS A 1 103 ? 70.745 25.575 51.227 1.00 93.56 116 LYS A O 1
ATOM 802 N N . THR A 1 104 ? 71.346 23.442 50.760 1.00 93.74 117 THR A N 1
ATOM 803 C CA . THR A 1 104 ? 72.353 23.344 51.808 1.00 88.35 117 THR A CA 1
ATOM 804 C C . THR A 1 104 ? 73.366 24.478 51.748 1.00 87.54 117 THR A C 1
ATOM 805 O O . THR A 1 104 ? 73.920 24.867 52.767 1.00 83.95 117 THR A O 1
ATOM 809 N N . VAL A 1 105 ? 73.612 24.993 50.547 1.00 88.67 118 VAL A N 1
ATOM 810 C CA . VAL A 1 105 ? 74.571 26.078 50.351 1.00 90.60 118 VAL A CA 1
ATOM 811 C C . VAL A 1 105 ? 73.979 27.436 50.713 1.00 92.87 118 VAL A C 1
ATOM 812 O O . VAL A 1 105 ? 74.663 28.285 51.279 1.00 91.29 118 VAL A O 1
ATOM 816 N N . ASN A 1 106 ? 72.711 27.641 50.377 1.00 96.68 119 ASN A N 1
ATOM 817 C CA . ASN A 1 106 ? 72.048 28.904 50.673 1.00 99.58 119 ASN A CA 1
ATOM 818 C C . ASN A 1 106 ? 71.950 29.108 52.184 1.00 100.32 119 ASN A C 1
ATOM 819 O O . ASN A 1 106 ? 71.956 30.246 52.669 1.00 99.87 119 ASN A O 1
ATOM 824 N N . GLU A 1 107 ? 71.860 27.998 52.918 1.00 100.51 120 GLU A N 1
ATOM 825 C CA . GLU A 1 107 ? 71.772 28.028 54.378 1.00 100.08 120 GLU A CA 1
ATOM 826 C C . GLU A 1 107 ? 72.959 28.749 55.010 1.00 100.51 120 GLU A C 1
ATOM 827 O O . GLU A 1 107 ? 72.801 29.766 55.687 1.00 100.56 120 GLU A O 1
ATOM 833 N N . HIS A 1 108 ? 74.149 28.206 54.775 1.00 101.17 121 HIS A N 1
ATOM 834 C CA . HIS A 1 108 ? 75.381 28.743 55.340 1.00 100.01 121 HIS A CA 1
ATOM 835 C C . HIS A 1 108 ? 76.211 29.610 54.404 1.00 102.21 121 HIS A C 1
ATOM 836 O O . HIS A 1 108 ? 76.768 30.621 54.823 1.00 101.97 121 HIS A O 1
ATOM 843 N N . ALA A 1 109 ? 76.335 29.197 53.149 1.00 104.16 122 ALA A N 1
ATOM 844 C CA . ALA A 1 109 ? 77.118 29.966 52.195 1.00 108.03 122 ALA A CA 1
ATOM 845 C C . ALA A 1 109 ? 76.645 31.404 52.211 1.00 110.75 122 ALA A C 1
ATOM 846 O O . ALA A 1 109 ? 75.481 31.670 51.909 1.00 112.44 122 ALA A O 1
ATOM 848 N N . ASN A 1 110 ? 77.523 32.332 52.587 1.00 115.15 123 ASN A N 1
ATOM 849 C CA . ASN A 1 110 ? 77.121 33.729 52.576 1.00 120.78 123 ASN A CA 1
ATOM 850 C C . ASN A 1 110 ? 76.861 33.966 51.093 1.00 124.47 123 ASN A C 1
ATOM 851 O O . ASN A 1 110 ? 77.756 34.325 50.330 1.00 127.31 123 ASN A O 1
ATOM 856 N N . ASP A 1 111 ? 75.610 33.710 50.718 1.00 126.95 124 ASP A N 1
ATOM 857 C CA . ASP A 1 111 ? 75.092 33.788 49.356 1.00 127.09 124 ASP A CA 1
ATOM 858 C C . ASP A 1 111 ? 75.656 34.811 48.375 1.00 126.25 124 ASP A C 1
ATOM 859 O O . ASP A 1 111 ? 75.220 34.870 47.224 1.00 126.04 124 ASP A O 1
ATOM 864 N N . GLU A 1 112 ? 76.617 35.613 48.827 1.00 124.80 125 GLU A N 1
ATOM 865 C CA . GLU A 1 112 ? 77.288 36.580 47.964 1.00 122.97 125 GLU A CA 1
ATOM 866 C C . GLU A 1 112 ? 78.408 35.754 47.335 1.00 120.57 125 GLU A C 1
ATOM 867 O O . GLU A 1 112 ? 79.361 36.277 46.756 1.00 119.65 125 GLU A O 1
ATOM 873 N N . ALA A 1 113 ? 78.281 34.442 47.481 1.00 117.80 126 ALA A N 1
ATOM 874 C CA . ALA A 1 113 ? 79.257 33.509 46.953 1.00 114.04 126 ALA A CA 1
ATOM 875 C C . ALA A 1 113 ? 78.955 33.205 45.497 1.00 112.02 126 ALA A C 1
ATOM 876 O O . ALA A 1 113 ? 77.797 33.189 45.078 1.00 112.85 126 ALA A O 1
ATOM 878 N N . GLN A 1 114 ? 80.007 32.970 44.726 1.00 108.84 127 GLN A N 1
ATOM 879 C CA . GLN A 1 114 ? 79.854 32.646 43.321 1.00 105.58 127 GLN A CA 1
ATOM 880 C C . GLN A 1 114 ? 79.692 31.134 43.178 1.00 100.78 127 GLN A C 1
ATOM 881 O O . GLN A 1 114 ? 80.657 30.379 43.312 1.00 101.19 127 GLN A O 1
ATOM 887 N N . LEU A 1 115 ? 78.461 30.697 42.933 1.00 94.40 128 LEU A N 1
ATOM 888 C CA . LEU A 1 115 ? 78.176 29.278 42.753 1.00 89.64 128 LEU A CA 1
ATOM 889 C C . LEU A 1 115 ? 78.471 28.929 41.304 1.00 87.74 128 LEU A C 1
ATOM 890 O O . LEU A 1 115 ? 78.701 29.819 40.482 1.00 85.10 128 LEU A O 1
ATOM 895 N N . LEU A 1 116 ? 78.448 27.638 40.994 1.00 87.41 129 LEU A N 1
ATOM 896 C CA . LEU A 1 116 ? 78.733 27.174 39.640 1.00 87.51 129 LEU A CA 1
ATOM 897 C C . LEU A 1 116 ? 78.347 25.709 39.453 1.00 88.57 129 LEU A C 1
ATOM 898 O O . LEU A 1 116 ? 78.830 24.832 40.169 1.00 87.38 129 LEU A O 1
ATOM 903 N N . LEU A 1 117 ? 77.470 25.443 38.495 1.00 91.56 130 LEU A N 1
ATOM 904 C CA . LEU A 1 117 ? 77.072 24.072 38.227 1.00 93.95 130 LEU A CA 1
ATOM 905 C C . LEU A 1 117 ? 78.243 23.453 37.473 1.00 93.87 130 LEU A C 1
ATOM 906 O O . LEU A 1 117 ? 78.895 24.138 36.686 1.00 93.22 130 LEU A O 1
ATOM 911 N N . VAL A 1 118 ? 78.530 22.177 37.717 1.00 93.82 131 VAL A N 1
ATOM 912 C CA . VAL A 1 118 ? 79.629 21.519 37.009 1.00 96.36 131 VAL A CA 1
ATOM 913 C C . VAL A 1 118 ? 79.348 20.057 36.644 1.00 98.75 131 VAL A C 1
ATOM 914 O O . VAL A 1 118 ? 79.375 19.171 37.503 1.00 98.71 131 VAL A O 1
ATOM 918 N N . GLY A 1 119 ? 79.078 19.818 35.362 1.00 103.98 132 GLY A N 1
ATOM 919 C CA . GLY A 1 119 ? 78.813 18.468 34.892 1.00 108.13 132 GLY A CA 1
ATOM 920 C C . GLY A 1 119 ? 80.138 17.795 34.603 1.00 112.60 132 GLY A C 1
ATOM 921 O O . GLY A 1 119 ? 80.813 18.153 33.636 1.00 110.89 132 GLY A O 1
ATOM 922 N N . ASN A 1 120 ? 80.507 16.814 35.423 1.00 116.54 133 ASN A N 1
ATOM 923 C CA . ASN A 1 120 ? 81.794 16.139 35.265 1.00 122.88 133 ASN A CA 1
ATOM 924 C C . ASN A 1 120 ? 81.754 14.698 34.775 1.00 126.01 133 ASN A C 1
ATOM 925 O O . ASN A 1 120 ? 80.687 14.130 34.555 1.00 126.32 133 ASN A O 1
ATOM 930 N N . LYS A 1 121 ? 82.939 14.114 34.637 1.00 130.95 134 LYS A N 1
ATOM 931 C CA . LYS A 1 121 ? 83.086 12.749 34.170 1.00 135.35 134 LYS A CA 1
ATOM 932 C C . LYS A 1 121 ? 82.448 12.506 32.839 1.00 138.64 134 LYS A C 1
ATOM 933 O O . LYS A 1 121 ? 82.013 11.401 32.568 1.00 139.16 134 LYS A O 1
ATOM 939 N N . SER A 1 122 ? 82.410 13.534 31.999 1.00 142.36 135 SER A N 1
ATOM 940 C CA . SER A 1 122 ? 81.777 13.401 30.692 1.00 145.25 135 SER A CA 1
ATOM 941 C C . SER A 1 122 ? 82.666 12.527 29.811 1.00 147.89 135 SER A C 1
ATOM 942 O O . SER A 1 122 ? 82.541 12.522 28.592 1.00 146.89 135 SER A O 1
ATOM 945 N N . ASP A 1 123 ? 83.550 11.765 30.446 1.00 151.29 136 ASP A N 1
ATOM 946 C CA . ASP A 1 123 ? 84.454 10.872 29.728 1.00 153.61 136 ASP A CA 1
ATOM 947 C C . ASP A 1 123 ? 83.628 9.746 29.167 1.00 154.04 136 ASP A C 1
ATOM 948 O O . ASP A 1 123 ? 83.132 9.784 28.034 1.00 154.83 136 ASP A O 1
ATOM 953 N N . MET A 1 124 ? 83.468 8.725 30.005 1.00 154.47 137 MET A N 1
ATOM 954 C CA . MET A 1 124 ? 82.716 7.517 29.650 1.00 154.28 137 MET A CA 1
ATOM 955 C C . MET A 1 124 ? 81.497 8.064 28.995 1.00 152.98 137 MET A C 1
ATOM 956 O O . MET A 1 124 ? 81.102 9.154 29.301 1.00 153.44 137 MET A O 1
ATOM 961 N N . GLU A 1 125 ? 80.820 7.324 28.143 1.00 149.58 138 GLU A N 1
ATOM 962 C CA . GLU A 1 125 ? 79.652 7.948 27.572 1.00 144.83 138 GLU A CA 1
ATOM 963 C C . GLU A 1 125 ? 78.507 7.096 27.967 1.00 140.77 138 GLU A C 1
ATOM 964 O O . GLU A 1 125 ? 77.885 6.443 27.162 1.00 141.68 138 GLU A O 1
ATOM 970 N N . THR A 1 126 ? 78.326 7.031 29.271 1.00 134.90 139 THR A N 1
ATOM 971 C CA . THR A 1 126 ? 77.169 6.362 29.829 1.00 127.31 139 THR A CA 1
ATOM 972 C C . THR A 1 126 ? 76.331 7.570 30.191 1.00 122.93 139 THR A C 1
ATOM 973 O O . THR A 1 126 ? 75.291 7.467 30.846 1.00 120.55 139 THR A O 1
ATOM 977 N N . ARG A 1 127 ? 76.815 8.705 29.686 1.00 118.48 140 ARG A N 1
ATOM 978 C CA . ARG A 1 127 ? 76.243 10.043 29.860 1.00 114.53 140 ARG A CA 1
ATOM 979 C C . ARG A 1 127 ? 74.722 10.107 30.012 1.00 113.49 140 ARG A C 1
ATOM 980 O O . ARG A 1 127 ? 74.020 10.711 29.196 1.00 113.67 140 ARG A O 1
ATOM 988 N N . VAL A 1 128 ? 74.232 9.507 31.090 1.00 113.12 141 VAL A N 1
ATOM 989 C CA . VAL A 1 128 ? 72.809 9.455 31.383 1.00 112.79 141 VAL A CA 1
ATOM 990 C C . VAL A 1 128 ? 72.171 10.842 31.552 1.00 113.61 141 VAL A C 1
ATOM 991 O O . VAL A 1 128 ? 71.008 10.953 31.936 1.00 113.13 141 VAL A O 1
ATOM 995 N N . VAL A 1 129 ? 72.937 11.892 31.258 1.00 114.75 142 VAL A N 1
ATOM 996 C CA . VAL A 1 129 ? 72.457 13.273 31.356 1.00 117.07 142 VAL A CA 1
ATOM 997 C C . VAL A 1 129 ? 73.023 14.055 30.172 1.00 118.97 142 VAL A C 1
ATOM 998 O O . VAL A 1 129 ? 74.019 13.645 29.576 1.00 119.24 142 VAL A O 1
ATOM 1002 N N . THR A 1 130 ? 72.390 15.173 29.826 1.00 121.08 143 THR A N 1
ATOM 1003 C CA . THR A 1 130 ? 72.852 15.978 28.698 1.00 122.04 143 THR A CA 1
ATOM 1004 C C . THR A 1 130 ? 73.181 17.412 29.101 1.00 122.10 143 THR A C 1
ATOM 1005 O O . THR A 1 130 ? 72.616 17.948 30.058 1.00 122.30 143 THR A O 1
ATOM 1009 N N . ALA A 1 131 ? 74.086 18.029 28.344 1.00 122.46 144 ALA A N 1
ATOM 1010 C CA . ALA A 1 131 ? 74.520 19.404 28.585 1.00 123.88 144 ALA A CA 1
ATOM 1011 C C . ALA A 1 131 ? 73.351 20.365 28.788 1.00 124.46 144 ALA A C 1
ATOM 1012 O O . ALA A 1 131 ? 73.428 21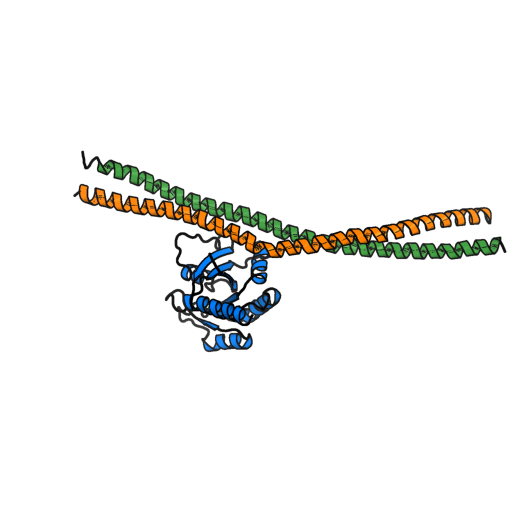.281 29.606 1.00 123.08 144 ALA A O 1
ATOM 1014 N N . ASP A 1 132 ? 72.273 20.163 28.040 1.00 126.59 145 ASP A N 1
ATOM 1015 C CA . ASP A 1 132 ? 71.109 21.029 28.169 1.00 128.29 145 ASP A CA 1
ATOM 1016 C C . ASP A 1 132 ? 70.450 20.874 29.534 1.00 126.87 145 ASP A C 1
ATOM 1017 O O . ASP A 1 132 ? 70.079 21.867 30.167 1.00 126.09 145 ASP A O 1
ATOM 1022 N N . GLN A 1 133 ? 70.315 19.628 29.983 1.00 125.09 146 GLN A N 1
ATOM 1023 C CA . GLN A 1 133 ? 69.695 19.336 31.272 1.00 122.93 146 GLN A CA 1
ATOM 1024 C C . GLN A 1 133 ? 70.333 20.145 32.386 1.00 123.06 146 GLN A C 1
ATOM 1025 O O . GLN A 1 133 ? 69.645 20.813 33.161 1.00 122.75 146 GLN A O 1
ATOM 1031 N N . GLY A 1 134 ? 71.657 20.073 32.457 1.00 123.12 147 GLY A N 1
ATOM 1032 C CA . GLY A 1 134 ? 72.389 20.784 33.486 1.00 122.80 147 GLY A CA 1
ATOM 1033 C C . GLY A 1 134 ? 72.289 22.292 33.400 1.00 122.33 147 GLY A C 1
ATOM 1034 O O . GLY A 1 134 ? 72.272 22.970 34.428 1.00 122.98 147 GLY A O 1
ATOM 1035 N N . GLU A 1 135 ? 72.225 22.825 32.183 1.00 121.18 148 GLU A N 1
ATOM 1036 C CA . GLU A 1 135 ? 72.136 24.270 32.007 1.00 120.47 148 GLU A CA 1
ATOM 1037 C C . GLU A 1 135 ? 70.757 24.768 32.390 1.00 119.54 148 GLU A C 1
ATOM 1038 O O . GLU A 1 135 ? 70.509 25.975 32.426 1.00 118.06 148 GLU A O 1
ATOM 1044 N N . ALA A 1 136 ? 69.868 23.820 32.672 1.00 119.04 149 ALA A N 1
ATOM 1045 C CA . ALA A 1 136 ? 68.503 24.121 33.075 1.00 116.73 149 ALA A CA 1
ATOM 1046 C C . ALA A 1 136 ? 68.512 24.513 34.544 1.00 115.51 149 ALA A C 1
ATOM 1047 O O . ALA A 1 136 ? 68.151 25.638 34.898 1.00 115.24 149 ALA A O 1
ATOM 1049 N N . LEU A 1 137 ? 68.932 23.571 35.389 1.00 114.39 150 LEU A N 1
ATOM 1050 C CA . LEU A 1 137 ? 69.008 23.790 36.831 1.00 113.14 150 LEU A CA 1
ATOM 1051 C C . LEU A 1 137 ? 69.845 25.031 37.072 1.00 112.94 150 LEU A C 1
ATOM 1052 O O . LEU A 1 137 ? 69.482 25.894 37.870 1.00 113.05 150 LEU A O 1
ATOM 1057 N N . ALA A 1 138 ? 70.979 25.105 36.380 1.00 112.01 151 ALA A N 1
ATOM 1058 C CA . ALA A 1 138 ? 71.870 26.247 36.509 1.00 111.59 151 ALA A CA 1
ATOM 1059 C C . ALA A 1 138 ? 71.089 27.532 36.257 1.00 111.53 151 ALA A C 1
ATOM 1060 O O . ALA A 1 138 ? 71.224 28.496 37.012 1.00 112.04 151 ALA A O 1
ATOM 1062 N N . LYS A 1 139 ? 70.266 27.550 35.208 1.00 111.78 152 LYS A N 1
ATOM 1063 C CA . LYS A 1 139 ? 69.479 28.744 34.923 1.00 110.53 152 LYS A CA 1
ATOM 1064 C C . LYS A 1 139 ? 68.374 28.925 35.960 1.00 108.17 152 LYS A C 1
ATOM 1065 O O . LYS A 1 139 ? 67.990 30.056 36.251 1.00 106.90 152 LYS A O 1
ATOM 1071 N N . GLU A 1 140 ? 67.861 27.820 36.504 1.00 106.58 153 GLU A N 1
ATOM 1072 C CA . GLU A 1 140 ? 66.807 27.879 37.525 1.00 104.89 153 GLU A CA 1
ATOM 1073 C C . GLU A 1 140 ? 67.399 28.434 38.814 1.00 103.08 153 GLU A C 1
ATOM 1074 O O . GLU A 1 140 ? 66.713 29.098 39.594 1.00 104.16 153 GLU A O 1
ATOM 1080 N N . LEU A 1 141 ? 68.678 28.132 39.028 1.00 101.02 154 LEU A N 1
ATOM 1081 C CA . LEU A 1 141 ? 69.408 28.543 40.220 1.00 99.13 154 LEU A CA 1
ATOM 1082 C C . LEU A 1 141 ? 70.043 29.930 40.078 1.00 98.24 154 LEU A C 1
ATOM 1083 O O . LEU A 1 141 ? 70.402 30.573 41.073 1.00 98.04 154 LEU A O 1
ATOM 1088 N N . GLY A 1 142 ? 70.169 30.389 38.836 1.00 96.17 155 GLY A N 1
ATOM 1089 C CA . GLY A 1 142 ? 70.742 31.698 38.578 1.00 95.94 155 GLY A CA 1
ATOM 1090 C C . GLY A 1 142 ? 72.246 31.715 38.730 1.00 94.25 155 GLY A C 1
ATOM 1091 O O . GLY A 1 142 ? 72.813 32.681 39.245 1.00 94.11 155 GLY A O 1
ATOM 1092 N N . ILE A 1 143 ? 72.883 30.639 38.271 1.00 94.76 156 ILE A N 1
ATOM 1093 C CA . ILE A 1 143 ? 74.335 30.468 38.338 1.00 92.87 156 ILE A CA 1
ATOM 1094 C C . ILE A 1 143 ? 74.855 29.842 37.046 1.00 94.84 156 ILE A C 1
ATOM 1095 O O . ILE A 1 143 ? 74.174 29.019 36.436 1.00 94.55 156 ILE A O 1
ATOM 1100 N N . PRO A 1 144 ? 76.077 30.214 36.620 1.00 95.46 157 PRO A N 1
ATOM 1101 C CA . PRO A 1 144 ? 76.658 29.659 35.392 1.00 92.43 157 PRO A CA 1
ATOM 1102 C C . PRO A 1 144 ? 76.846 28.132 35.425 1.00 90.50 157 PRO A C 1
ATOM 1103 O O . PRO A 1 144 ? 76.585 27.483 36.439 1.00 88.73 157 PRO A O 1
ATOM 1107 N N . PHE A 1 145 ? 77.300 27.567 34.309 1.00 89.67 158 PHE A N 1
ATOM 1108 C CA . PHE A 1 145 ? 77.486 26.121 34.188 1.00 89.76 158 PHE A CA 1
ATOM 1109 C C . PHE A 1 145 ? 78.639 25.787 33.246 1.00 93.41 158 PHE A C 1
ATOM 1110 O O . PHE A 1 145 ? 79.058 26.628 32.451 1.00 94.87 158 PHE A O 1
ATOM 1118 N N . ILE A 1 146 ? 79.153 24.562 33.364 1.00 97.00 159 ILE A N 1
ATOM 1119 C CA . ILE A 1 146 ? 80.229 24.046 32.504 1.00 100.87 159 ILE A CA 1
ATOM 1120 C C . ILE A 1 146 ? 80.293 22.506 32.612 1.00 103.39 159 ILE A C 1
ATOM 1121 O O . ILE A 1 146 ? 79.497 21.883 33.327 1.00 103.51 159 ILE A O 1
ATOM 1126 N N . GLU A 1 147 ? 81.240 21.902 31.898 1.00 108.49 160 GLU A N 1
ATOM 1127 C CA . GLU A 1 147 ? 81.451 20.451 31.916 1.00 114.81 160 GLU A CA 1
ATOM 1128 C C . GLU A 1 147 ? 82.950 20.216 31.697 1.00 118.05 160 GLU A C 1
ATOM 1129 O O . GLU A 1 147 ? 83.702 21.166 31.451 1.00 118.58 160 GLU A O 1
ATOM 1135 N N . SER A 1 148 ? 83.372 18.954 31.771 1.00 122.11 161 SER A N 1
ATOM 1136 C CA . SER A 1 148 ? 84.773 18.574 31.553 1.00 126.45 161 SER A CA 1
ATOM 1137 C C . SER A 1 148 ? 85.017 17.114 31.912 1.00 128.98 161 SER A C 1
ATOM 1138 O O . SER A 1 148 ? 84.091 16.383 32.273 1.00 128.66 161 SER A O 1
ATOM 1141 N N . SER A 1 149 ? 86.277 16.702 31.822 1.00 132.29 162 SER A N 1
ATOM 1142 C CA . SER A 1 149 ? 86.672 15.333 32.128 1.00 135.45 162 SER A CA 1
ATOM 1143 C C . SER A 1 149 ? 88.176 15.254 32.343 1.00 138.89 162 SER A C 1
ATOM 1144 O O . SER A 1 149 ? 88.959 15.398 31.404 1.00 140.44 162 SER A O 1
ATOM 1147 N N . ALA A 1 150 ? 88.573 15.014 33.586 1.00 142.19 163 ALA A N 1
ATOM 1148 C CA . ALA A 1 150 ? 89.980 14.923 33.937 1.00 144.56 163 ALA A CA 1
ATOM 1149 C C . ALA A 1 150 ? 90.679 13.777 33.203 1.00 146.03 163 ALA A C 1
ATOM 1150 O O . ALA A 1 150 ? 91.597 13.150 33.732 1.00 146.83 163 ALA A O 1
ATOM 1152 N N . LYS A 1 151 ? 90.228 13.515 31.981 1.00 146.11 164 LYS A N 1
ATOM 1153 C CA . LYS A 1 151 ? 90.793 12.477 31.133 1.00 145.45 164 LYS A CA 1
ATOM 1154 C C . LYS A 1 151 ? 91.204 13.137 29.819 1.00 145.51 164 LYS A C 1
ATOM 1155 O O . LYS A 1 151 ? 91.507 12.463 28.832 1.00 145.23 164 LYS A O 1
ATOM 1161 N N . ASN A 1 152 ? 91.203 14.466 29.821 1.00 146.27 165 ASN A N 1
ATOM 1162 C CA . ASN A 1 152 ? 91.562 15.246 28.643 1.00 147.61 165 ASN A CA 1
ATOM 1163 C C . ASN A 1 152 ? 92.166 16.549 29.116 1.00 146.81 165 ASN A C 1
ATOM 1164 O O . ASN A 1 152 ? 92.758 17.292 28.337 1.00 146.23 165 ASN A O 1
ATOM 1169 N N . ASP A 1 153 ? 91.983 16.842 30.398 1.00 146.07 166 ASP A N 1
ATOM 1170 C CA . ASP A 1 153 ? 92.524 18.067 30.960 1.00 146.33 166 ASP A CA 1
ATOM 1171 C C . ASP A 1 153 ? 91.786 19.217 30.254 1.00 145.33 166 ASP A C 1
ATOM 1172 O O . ASP A 1 153 ? 92.231 20.372 30.280 1.00 146.07 166 ASP A O 1
ATOM 1177 N N . ASP A 1 154 ? 90.644 18.892 29.645 1.00 142.49 167 ASP A N 1
ATOM 1178 C CA . ASP A 1 154 ? 89.834 19.903 28.955 1.00 138.37 167 ASP A CA 1
ATOM 1179 C C . ASP A 1 154 ? 88.795 20.534 29.876 1.00 133.01 167 ASP A C 1
ATOM 1180 O O . ASP A 1 154 ? 88.132 19.841 30.639 1.00 131.89 167 ASP A O 1
ATOM 1185 N N . ASN A 1 155 ? 88.641 21.852 29.777 1.00 126.07 168 ASN A N 1
ATOM 1186 C CA . ASN A 1 155 ? 87.684 22.601 30.603 1.00 118.29 168 ASN A CA 1
ATOM 1187 C C . ASN A 1 155 ? 87.988 22.559 32.096 1.00 112.65 168 ASN A C 1
ATOM 1188 O O . ASN A 1 155 ? 87.471 23.372 32.865 1.00 113.11 168 ASN A O 1
ATOM 1193 N N . VAL A 1 156 ? 88.820 21.610 32.512 1.00 104.58 169 VAL A N 1
ATOM 1194 C CA . VAL A 1 156 ? 89.181 21.521 33.917 1.00 95.06 169 VAL A CA 1
ATOM 1195 C C . VAL A 1 156 ? 89.649 22.902 34.370 1.00 91.56 169 VAL A C 1
ATOM 1196 O O . VAL A 1 156 ? 89.035 23.512 35.244 1.00 92.66 169 VAL A O 1
ATOM 1200 N N . ASN A 1 157 ? 90.724 23.397 33.765 1.00 87.58 170 ASN A N 1
ATOM 1201 C CA . ASN A 1 157 ? 91.240 24.717 34.106 1.00 86.29 170 ASN A CA 1
ATOM 1202 C C . ASN A 1 157 ? 90.185 25.784 33.867 1.00 84.17 170 ASN A C 1
ATOM 1203 O O . ASN A 1 157 ? 90.133 26.779 34.579 1.00 79.53 170 ASN A O 1
ATOM 1208 N N . GLU A 1 158 ? 89.343 25.590 32.860 1.00 86.83 171 GLU A N 1
ATOM 1209 C CA . GLU A 1 158 ? 88.294 26.565 32.608 1.00 88.78 171 GLU A CA 1
ATOM 1210 C C . GLU A 1 158 ? 87.426 26.616 33.868 1.00 85.58 171 GLU A C 1
ATOM 1211 O O . GLU A 1 158 ? 87.225 27.690 34.449 1.00 83.55 171 GLU A O 1
ATOM 1217 N N . ILE A 1 159 ? 86.943 25.447 34.297 1.00 82.00 172 ILE A N 1
ATOM 1218 C CA . ILE A 1 159 ? 86.111 25.333 35.494 1.00 77.03 172 ILE A CA 1
ATOM 1219 C C . ILE A 1 159 ? 86.516 26.372 36.539 1.00 76.88 172 ILE A C 1
ATOM 1220 O O . ILE A 1 159 ? 85.685 27.108 37.059 1.00 77.85 172 ILE A O 1
ATOM 1225 N N . PHE A 1 160 ? 87.808 26.425 36.837 1.00 76.71 173 PHE A N 1
ATOM 1226 C CA . PHE A 1 160 ? 88.332 27.351 37.830 1.00 77.34 173 PHE A CA 1
ATOM 1227 C C . PHE A 1 160 ? 88.545 28.774 37.329 1.00 79.09 173 PHE A C 1
ATOM 1228 O O . PHE A 1 160 ? 88.162 29.725 38.009 1.00 76.61 173 PHE A O 1
ATOM 1236 N N . PHE A 1 161 ? 89.146 28.930 36.151 1.00 83.66 174 PHE A N 1
ATOM 1237 C CA . PHE A 1 161 ? 89.389 30.268 35.619 1.00 87.38 174 PHE A CA 1
ATOM 1238 C C . PHE A 1 161 ? 88.084 31.054 35.507 1.00 87.18 174 PHE A C 1
ATOM 1239 O O . PHE A 1 161 ? 88.087 32.293 35.597 1.00 86.10 174 PHE A O 1
ATOM 1247 N N . THR A 1 162 ? 86.981 30.320 35.328 1.00 87.45 175 THR A N 1
ATOM 1248 C CA . THR A 1 162 ? 85.638 30.900 35.212 1.00 86.39 175 THR A CA 1
ATOM 1249 C C . THR A 1 162 ? 85.271 31.551 36.534 1.00 86.19 175 THR A C 1
ATOM 1250 O O . THR A 1 162 ? 85.069 32.764 36.619 1.00 85.15 175 THR A O 1
ATOM 1254 N N . LEU A 1 163 ? 85.163 30.701 37.554 1.00 85.97 176 LEU A N 1
ATOM 1255 C CA . LEU A 1 163 ? 84.828 31.111 38.907 1.00 86.06 176 LEU A CA 1
ATOM 1256 C C . LEU A 1 163 ? 85.641 32.352 39.258 1.00 87.57 176 LEU A C 1
ATOM 1257 O O . LEU A 1 163 ? 85.110 33.335 39.775 1.00 90.02 176 LEU A O 1
ATOM 1262 N N . ALA A 1 164 ? 86.936 32.284 38.957 1.00 89.08 177 ALA A N 1
ATOM 1263 C CA . ALA A 1 164 ? 87.884 33.362 39.219 1.00 91.82 177 ALA A CA 1
ATOM 1264 C C . ALA A 1 164 ? 87.397 34.724 38.730 1.00 94.74 177 ALA A C 1
ATOM 1265 O O . ALA A 1 164 ? 87.331 35.682 39.506 1.00 94.92 177 ALA A O 1
ATOM 1267 N N . LYS A 1 165 ? 87.075 34.811 37.442 1.00 97.65 178 LYS A N 1
ATOM 1268 C CA . LYS A 1 165 ? 86.595 36.061 36.862 1.00 99.29 178 LYS A CA 1
ATOM 1269 C C . LYS A 1 165 ? 85.283 36.491 37.522 1.00 98.33 178 LYS A C 1
ATOM 1270 O O . LYS A 1 165 ? 85.166 37.611 38.027 1.00 98.00 178 LYS A O 1
ATOM 1276 N N . LEU A 1 166 ? 84.301 35.593 37.519 1.00 98.39 179 LEU A N 1
ATOM 1277 C CA . LEU A 1 166 ? 82.998 35.866 38.118 1.00 97.80 179 LEU A CA 1
ATOM 1278 C C . LEU A 1 166 ? 83.168 36.481 39.507 1.00 98.62 179 LEU A C 1
ATOM 1279 O O . LEU A 1 166 ? 82.482 37.443 39.864 1.00 98.48 179 LEU A O 1
ATOM 1284 N N . ILE A 1 167 ? 84.096 35.919 40.276 1.00 100.34 180 ILE A N 1
ATOM 1285 C CA . ILE A 1 167 ? 84.395 36.395 41.625 1.00 102.45 180 ILE A CA 1
ATOM 1286 C C . ILE A 1 167 ? 85.076 37.751 41.547 1.00 104.72 180 ILE A C 1
ATOM 1287 O O . ILE A 1 167 ? 84.661 38.714 42.194 1.00 105.55 180 ILE A O 1
ATOM 1292 N N . GLN A 1 168 ? 86.144 37.799 40.758 1.00 106.81 181 GLN A N 1
ATOM 1293 C CA . GLN A 1 168 ? 86.921 39.012 40.572 1.00 109.34 181 GLN A CA 1
ATOM 1294 C C . GLN A 1 168 ? 86.043 40.192 40.160 1.00 112.10 181 GLN A C 1
ATOM 1295 O O . GLN A 1 168 ? 86.164 41.284 40.718 1.00 113.08 181 GLN A O 1
ATOM 1301 N N . GLU A 1 169 ? 85.155 39.974 39.195 1.00 115.18 182 GLU A N 1
ATOM 1302 C CA . GLU A 1 169 ? 84.276 41.041 38.730 1.00 117.52 182 GLU A CA 1
ATOM 1303 C C . GLU A 1 169 ? 83.254 41.437 39.792 1.00 118.07 182 GLU A C 1
ATOM 1304 O O . GLU A 1 169 ? 82.980 42.622 39.985 1.00 116.60 182 GLU A O 1
ATOM 1310 N N . LYS A 1 170 ? 82.688 40.449 40.478 1.00 119.23 183 LYS A N 1
ATOM 1311 C CA . LYS A 1 170 ? 81.712 40.730 41.524 1.00 121.41 183 LYS A CA 1
ATOM 1312 C C . LYS A 1 170 ? 82.388 41.516 42.650 1.00 124.29 183 LYS A C 1
ATOM 1313 O O . LYS A 1 170 ? 81.746 41.905 43.628 1.00 124.98 183 LYS A O 1
ATOM 1319 N N . ILE A 1 171 ? 83.692 41.741 42.496 1.00 127.95 184 ILE A N 1
ATOM 1320 C CA . ILE A 1 171 ? 84.489 42.487 43.468 1.00 132.14 184 ILE A CA 1
ATOM 1321 C C . ILE A 1 171 ? 84.791 43.875 42.907 1.00 135.32 184 ILE A C 1
ATOM 1322 O O . ILE A 1 171 ? 85.161 44.790 43.645 1.00 135.37 184 ILE A O 1
ATOM 1327 N N . ASP A 1 172 ? 84.631 44.017 41.593 1.00 139.58 185 ASP A N 1
ATOM 1328 C CA . ASP A 1 172 ? 84.890 45.281 40.914 1.00 144.13 185 ASP A CA 1
ATOM 1329 C C . ASP A 1 172 ? 83.648 46.159 40.843 1.00 146.91 185 ASP A C 1
ATOM 1330 O O . ASP A 1 172 ? 83.749 47.376 40.677 1.00 147.67 185 ASP A O 1
ATOM 1335 N N . SER A 1 173 ? 82.476 45.541 40.963 1.00 149.84 186 SER A N 1
ATOM 1336 C CA . SER A 1 173 ? 81.231 46.296 40.961 1.00 152.49 186 SER A CA 1
ATOM 1337 C C . SER A 1 173 ? 81.266 47.085 42.270 1.00 155.23 186 SER A C 1
ATOM 1338 O O . SER A 1 173 ? 80.444 47.972 42.514 1.00 155.33 186 SER A O 1
ATOM 1341 N N . ASN A 1 174 ? 82.250 46.740 43.099 1.00 158.19 187 ASN A N 1
ATOM 1342 C CA . ASN A 1 174 ? 82.478 47.373 44.393 1.00 160.51 187 ASN A CA 1
ATOM 1343 C C . ASN A 1 174 ? 83.835 48.088 44.368 1.00 160.86 187 ASN A C 1
ATOM 1344 O O . ASN A 1 174 ? 83.873 49.315 44.601 1.00 161.06 187 ASN A O 1
ATOM 1350 N N . SER B 2 5 ? 47.716 32.670 122.411 1.00 91.68 50 SER B N 1
ATOM 1351 C CA . SER B 2 5 ? 46.379 32.084 122.102 1.00 92.50 50 SER B CA 1
ATOM 1352 C C . SER B 2 5 ? 45.684 32.891 121.006 1.00 90.66 50 SER B C 1
ATOM 1353 O O . SER B 2 5 ? 45.398 32.368 119.929 1.00 92.52 50 SER B O 1
ATOM 1356 N N . ASN B 2 6 ? 45.406 34.162 121.285 1.00 86.60 51 ASN B N 1
ATOM 1357 C CA . ASN B 2 6 ? 44.756 35.021 120.302 1.00 81.42 51 ASN B CA 1
ATOM 1358 C C . ASN B 2 6 ? 45.598 36.262 119.948 1.00 76.58 51 ASN B C 1
ATOM 1359 O O . ASN B 2 6 ? 46.570 36.137 119.199 1.00 77.44 51 ASN B O 1
ATOM 1364 N N . TYR B 2 7 ? 45.261 37.440 120.481 1.00 70.25 52 TYR B N 1
ATOM 1365 C CA . TYR B 2 7 ? 46.012 38.651 120.129 1.00 68.64 52 TYR B CA 1
ATOM 1366 C C . TYR B 2 7 ? 47.524 38.495 120.207 1.00 72.50 52 TYR B C 1
ATOM 1367 O O . TYR B 2 7 ? 48.265 39.104 119.431 1.00 72.45 52 TYR B O 1
ATOM 1376 N N . ASN B 2 8 ? 47.987 37.712 121.170 1.00 76.25 53 ASN B N 1
ATOM 1377 C CA . ASN B 2 8 ? 49.413 37.475 121.310 1.00 75.93 53 ASN B CA 1
ATOM 1378 C C . ASN B 2 8 ? 49.881 36.803 120.018 1.00 71.71 53 ASN B C 1
ATOM 1379 O O . ASN B 2 8 ? 50.524 37.436 119.180 1.00 74.39 53 ASN B O 1
ATOM 1384 N N . GLN B 2 9 ? 49.518 35.533 119.850 1.00 66.37 54 GLN B N 1
ATOM 1385 C CA . GLN B 2 9 ? 49.894 34.763 118.671 1.00 62.91 54 GLN B CA 1
ATOM 1386 C C . GLN B 2 9 ? 49.807 35.554 117.373 1.00 59.14 54 GLN B C 1
ATOM 1387 O O . GLN B 2 9 ? 50.671 35.428 116.505 1.00 60.43 54 GLN B O 1
ATOM 1393 N N . LEU B 2 10 ? 48.767 36.367 117.233 1.00 51.10 55 LEU B N 1
ATOM 1394 C CA . LEU B 2 10 ? 48.620 37.164 116.022 1.00 46.37 55 LEU B CA 1
ATOM 1395 C C . LEU B 2 10 ? 49.796 38.119 115.859 1.00 47.55 55 LEU B C 1
ATOM 1396 O O . LEU B 2 10 ? 50.533 38.032 114.878 1.00 53.33 55 LEU B O 1
ATOM 1401 N N . LYS B 2 11 ? 49.982 39.028 116.812 1.00 45.58 56 LYS B N 1
ATOM 1402 C CA . LYS B 2 11 ? 51.091 39.973 116.708 1.00 44.77 56 LYS B CA 1
ATOM 1403 C C . LYS B 2 11 ? 52.420 39.230 116.515 1.00 43.90 56 LYS B C 1
ATOM 1404 O O . LYS B 2 11 ? 53.328 39.739 115.851 1.00 46.17 56 LYS B O 1
ATOM 1410 N N . GLU B 2 12 ? 52.543 38.034 117.090 1.00 45.12 57 GLU B N 1
ATOM 1411 C CA . GLU B 2 12 ? 53.783 37.264 116.949 1.00 47.84 57 GLU B CA 1
ATOM 1412 C C . GLU B 2 12 ? 53.874 36.830 115.500 1.00 46.24 57 GLU B C 1
ATOM 1413 O O . GLU B 2 12 ? 54.903 37.006 114.842 1.00 48.16 57 GLU B O 1
ATOM 1419 N N . ASP B 2 13 ? 52.767 36.276 115.015 1.00 42.56 58 ASP B N 1
ATOM 1420 C CA . ASP B 2 13 ? 52.661 35.806 113.644 1.00 40.02 58 ASP B CA 1
ATOM 1421 C C . ASP B 2 13 ? 52.908 36.918 112.657 1.00 39.13 58 ASP B C 1
ATOM 1422 O O . ASP B 2 13 ? 53.648 36.746 111.690 1.00 40.55 58 ASP B O 1
ATOM 1427 N N . TYR B 2 14 ? 52.277 38.057 112.903 1.00 38.06 59 TYR B N 1
ATOM 1428 C CA . TYR B 2 14 ? 52.458 39.211 112.045 1.00 34.46 59 TYR B CA 1
ATOM 1429 C C . TYR B 2 14 ? 53.942 39.579 112.010 1.00 36.08 59 TYR B C 1
ATOM 1430 O O . TYR B 2 14 ? 54.481 39.919 110.951 1.00 39.28 59 TYR B O 1
ATOM 1439 N N . ASN B 2 15 ? 54.603 39.533 113.167 1.00 38.41 60 ASN B N 1
ATOM 1440 C CA . ASN B 2 15 ? 56.026 39.869 113.220 1.00 39.41 60 ASN B CA 1
ATOM 1441 C C . ASN B 2 15 ? 56.817 38.835 112.434 1.00 40.09 60 ASN B C 1
ATOM 1442 O O . ASN B 2 15 ? 57.823 39.153 111.800 1.00 44.13 60 ASN B O 1
ATOM 1447 N N . THR B 2 16 ? 56.345 37.594 112.471 1.00 35.58 61 THR B N 1
ATOM 1448 C CA . THR B 2 16 ? 56.998 36.514 111.754 1.00 33.90 61 THR B CA 1
ATOM 1449 C C . THR B 2 16 ? 56.815 36.705 110.251 1.00 37.42 61 THR B C 1
ATOM 1450 O O . THR B 2 16 ? 57.772 36.641 109.476 1.00 36.45 61 THR B O 1
ATOM 1454 N N . LEU B 2 17 ? 55.578 36.926 109.828 1.00 39.19 62 LEU B N 1
ATOM 1455 C CA . LEU B 2 17 ? 55.331 37.165 108.417 1.00 40.15 62 LEU B CA 1
ATOM 1456 C C . LEU B 2 17 ? 56.209 38.353 108.026 1.00 40.35 62 LEU B C 1
ATOM 1457 O O . LEU B 2 17 ? 56.972 38.285 107.072 1.00 42.15 62 LEU B O 1
ATOM 1462 N N . LYS B 2 18 ? 56.095 39.439 108.784 1.00 37.93 63 LYS B N 1
ATOM 1463 C CA . LYS B 2 18 ? 56.884 40.637 108.536 1.00 40.27 63 LYS B CA 1
ATOM 1464 C C . LYS B 2 18 ? 58.320 40.319 108.113 1.00 44.85 63 LYS B C 1
ATOM 1465 O O . LYS B 2 18 ? 58.858 40.944 107.197 1.00 48.54 63 LYS B O 1
ATOM 1471 N N . ARG B 2 19 ? 58.949 39.366 108.799 1.00 47.38 64 ARG B N 1
ATOM 1472 C CA . ARG B 2 19 ? 60.327 38.984 108.487 1.00 45.23 64 ARG B CA 1
ATOM 1473 C C . ARG B 2 19 ? 60.384 38.206 107.179 1.00 46.03 64 ARG B C 1
ATOM 1474 O O . ARG B 2 19 ? 61.062 38.622 106.239 1.00 49.32 64 ARG B O 1
ATOM 1482 N N . GLU B 2 20 ? 59.661 37.090 107.119 1.00 46.11 65 GLU B N 1
ATOM 1483 C CA . GLU B 2 20 ? 59.601 36.265 105.912 1.00 45.77 65 GLU B CA 1
ATOM 1484 C C . GLU B 2 20 ? 59.489 37.108 104.637 1.00 46.55 65 GLU B C 1
ATOM 1485 O O . GLU B 2 20 ? 60.012 36.741 103.582 1.00 47.12 65 GLU B O 1
ATOM 1491 N N . LEU B 2 21 ? 58.805 38.241 104.740 1.00 45.28 66 LEU B N 1
ATOM 1492 C CA . LEU B 2 21 ? 58.644 39.124 103.595 1.00 42.60 66 LEU B CA 1
ATOM 1493 C C . LEU B 2 21 ? 59.973 39.772 103.283 1.00 43.02 66 LEU B C 1
ATOM 1494 O O . LEU B 2 21 ? 60.471 39.683 102.160 1.00 49.87 66 LEU B O 1
ATOM 1499 N N . SER B 2 22 ? 60.546 40.439 104.282 1.00 41.58 67 SER B N 1
ATOM 1500 C CA . SER B 2 22 ? 61.829 41.108 104.094 1.00 40.64 67 SER B CA 1
ATOM 1501 C C . SER B 2 22 ? 62.848 40.103 103.553 1.00 40.36 67 SER B C 1
ATOM 1502 O O . SER B 2 22 ? 63.831 40.481 102.916 1.00 41.56 67 SER B O 1
ATOM 1505 N N . ASP B 2 23 ? 62.599 38.820 103.803 1.00 38.41 68 ASP B N 1
ATOM 1506 C CA . ASP B 2 23 ? 63.458 37.766 103.279 1.00 37.74 68 ASP B CA 1
ATOM 1507 C C . ASP B 2 23 ? 63.167 37.648 101.773 1.00 35.76 68 ASP B C 1
ATOM 1508 O O . ASP B 2 23 ? 64.019 37.937 100.933 1.00 37.24 68 ASP B O 1
ATOM 1513 N N . ARG B 2 24 ? 61.948 37.237 101.439 1.00 32.20 69 ARG B N 1
ATOM 1514 C CA . ARG B 2 24 ? 61.553 37.064 100.041 1.00 30.63 69 ARG B CA 1
ATOM 1515 C C . ARG B 2 24 ? 61.895 38.270 99.203 1.00 34.86 69 ARG B C 1
ATOM 1516 O O . ARG B 2 24 ? 62.417 38.127 98.099 1.00 41.98 69 ARG B O 1
ATOM 1524 N N . ASP B 2 25 ? 61.600 39.457 99.729 1.00 34.42 70 ASP B N 1
ATOM 1525 C CA . ASP B 2 25 ? 61.883 40.680 99.002 1.00 32.73 70 ASP B CA 1
ATOM 1526 C C . ASP B 2 25 ? 63.372 40.838 98.698 1.00 36.34 70 ASP B C 1
ATOM 1527 O O . ASP B 2 25 ? 63.736 41.341 97.635 1.00 40.48 70 ASP B O 1
ATOM 1532 N N . ASP B 2 26 ? 64.245 40.439 99.618 1.00 40.82 71 ASP B N 1
ATOM 1533 C CA . ASP B 2 26 ? 65.675 40.568 99.340 1.00 45.64 71 ASP B CA 1
ATOM 1534 C C . ASP B 2 26 ? 66.063 39.506 98.321 1.00 46.40 71 ASP B C 1
ATOM 1535 O O . ASP B 2 26 ? 66.751 39.791 97.340 1.00 49.69 71 ASP B O 1
ATOM 15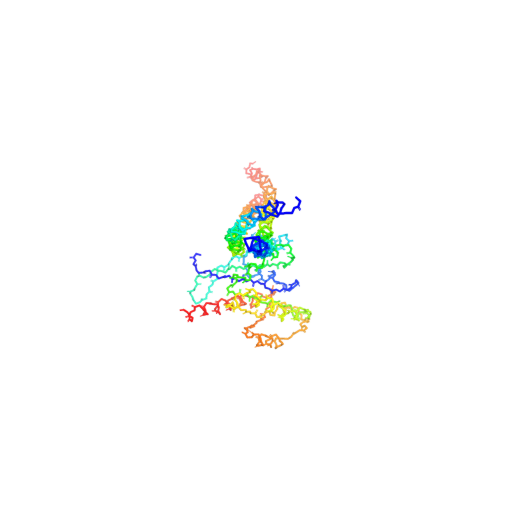40 N N . GLU B 2 27 ? 65.613 38.279 98.566 1.00 42.60 72 GLU B N 1
ATOM 1541 C CA . GLU B 2 27 ? 65.876 37.166 97.667 1.00 41.85 72 GLU B CA 1
ATOM 1542 C C . GLU B 2 27 ? 65.539 37.583 96.243 1.00 44.22 72 GLU B C 1
ATOM 1543 O O . GLU B 2 27 ? 66.251 37.265 95.296 1.00 49.83 72 GLU B O 1
ATOM 1549 N N . VAL B 2 28 ? 64.436 38.293 96.091 1.00 42.32 73 VAL B N 1
ATOM 1550 C CA . VAL B 2 28 ? 64.045 38.755 94.776 1.00 39.63 73 VAL B CA 1
ATOM 1551 C C . VAL B 2 28 ? 65.035 39.782 94.229 1.00 40.21 73 VAL B C 1
ATOM 1552 O O . VAL B 2 28 ? 65.516 39.645 93.109 1.00 46.82 73 VAL B O 1
ATOM 1556 N N . LYS B 2 29 ? 65.345 40.806 95.009 1.00 40.06 74 LYS B N 1
ATOM 1557 C CA . LYS B 2 29 ? 66.276 41.813 94.536 1.00 45.83 74 LYS B CA 1
ATOM 1558 C C . LYS B 2 29 ? 67.591 41.148 94.159 1.00 47.28 74 LYS B C 1
ATOM 1559 O O . LYS B 2 29 ? 68.348 41.683 93.345 1.00 49.60 74 LYS B O 1
ATOM 1565 N N . ARG B 2 30 ? 67.861 39.975 94.727 1.00 47.35 75 ARG B N 1
ATOM 1566 C CA . ARG B 2 30 ? 69.103 39.278 94.398 1.00 46.98 75 ARG B CA 1
ATOM 1567 C C . ARG B 2 30 ? 69.005 38.450 93.117 1.00 46.80 75 ARG B C 1
ATOM 1568 O O . ARG B 2 30 ? 69.903 38.500 92.272 1.00 50.83 75 ARG B O 1
ATOM 1576 N N . LEU B 2 31 ? 67.926 37.696 92.953 1.00 44.80 76 LEU B N 1
ATOM 1577 C CA . LEU B 2 31 ? 67.772 36.939 91.723 1.00 46.94 76 LEU B CA 1
ATOM 1578 C C . LEU B 2 31 ? 67.779 37.920 90.551 1.00 51.43 76 LEU B C 1
ATOM 1579 O O . LEU B 2 31 ? 68.318 37.623 89.487 1.00 52.93 76 LEU B O 1
ATOM 1584 N N . ARG B 2 32 ? 67.189 39.095 90.763 1.00 55.89 77 ARG B N 1
ATOM 1585 C CA . ARG B 2 32 ? 67.136 40.125 89.731 1.00 58.04 77 ARG B CA 1
ATOM 1586 C C . ARG B 2 32 ? 68.539 40.430 89.202 1.00 60.99 77 ARG B C 1
ATOM 1587 O O . ARG B 2 32 ? 68.738 40.621 87.998 1.00 64.36 77 ARG B O 1
ATOM 1595 N N . GLU B 2 33 ? 69.509 40.487 90.106 1.00 61.55 78 GLU B N 1
ATOM 1596 C CA . GLU B 2 33 ? 70.880 40.767 89.710 1.00 63.34 78 GLU B CA 1
ATOM 1597 C C . GLU B 2 33 ? 71.648 39.487 89.376 1.00 62.23 78 GLU B C 1
ATOM 1598 O O . GLU B 2 33 ? 72.707 39.549 88.755 1.00 60.51 78 GLU B O 1
ATOM 1604 N N . ASP B 2 34 ? 71.128 38.332 89.788 1.00 61.71 79 ASP B N 1
ATOM 1605 C CA . ASP B 2 34 ? 71.781 37.059 89.464 1.00 62.91 79 ASP B CA 1
ATOM 1606 C C . ASP B 2 34 ? 71.521 36.732 88.000 1.00 63.68 79 ASP B C 1
ATOM 1607 O O . ASP B 2 34 ? 72.200 35.892 87.409 1.00 66.76 79 ASP B O 1
ATOM 1612 N N . ILE B 2 35 ? 70.510 37.387 87.436 1.00 62.44 80 ILE B N 1
ATOM 1613 C CA . ILE B 2 35 ? 70.165 37.231 86.030 1.00 60.20 80 ILE B CA 1
ATOM 1614 C C . ILE B 2 35 ? 71.158 38.107 85.268 1.00 61.54 80 ILE B C 1
ATOM 1615 O O . ILE B 2 35 ? 71.932 37.618 84.446 1.00 63.66 80 ILE B O 1
ATOM 1620 N N . ALA B 2 36 ? 71.138 39.403 85.571 1.00 62.01 81 ALA B N 1
ATOM 1621 C CA . ALA B 2 36 ? 72.033 40.370 84.943 1.00 64.14 81 ALA B CA 1
ATOM 1622 C C . ALA B 2 36 ? 73.418 39.777 84.726 1.00 64.76 81 ALA B C 1
ATOM 1623 O O . ALA B 2 36 ? 74.078 40.081 83.735 1.00 65.92 81 ALA B O 1
ATOM 1625 N N . LYS B 2 37 ? 73.852 38.934 85.660 1.00 65.80 82 LYS B N 1
ATOM 1626 C CA . LYS B 2 37 ? 75.156 38.283 85.574 1.00 66.43 82 LYS B CA 1
ATOM 1627 C C . LYS B 2 37 ? 75.072 37.036 84.685 1.00 66.48 82 LYS B C 1
ATOM 1628 O O . LYS B 2 37 ? 75.798 36.930 83.699 1.00 69.34 82 LYS B O 1
ATOM 1634 N N . GLU B 2 38 ? 74.199 36.091 85.040 1.00 66.78 83 GLU B N 1
ATOM 1635 C CA . GLU B 2 38 ? 74.040 34.859 84.257 1.00 66.72 83 GLU B CA 1
ATOM 1636 C C . GLU B 2 38 ? 73.646 35.187 82.831 1.00 68.88 83 GLU B C 1
ATOM 1637 O O . GLU B 2 38 ? 73.442 34.298 82.004 1.00 71.76 83 GLU B O 1
ATOM 1643 N N . ASN B 2 39 ? 73.525 36.475 82.548 1.00 68.84 84 ASN B N 1
ATOM 1644 C CA . ASN B 2 39 ? 73.170 36.909 81.211 1.00 69.69 84 ASN B CA 1
ATOM 1645 C C . ASN B 2 39 ? 74.404 37.435 80.513 1.00 73.17 84 ASN B C 1
ATOM 1646 O O . ASN B 2 39 ? 74.638 37.157 79.337 1.00 75.68 84 ASN B O 1
ATOM 1651 N N . GLU B 2 40 ? 75.187 38.203 81.258 1.00 75.20 85 GLU B N 1
ATOM 1652 C CA . GLU B 2 40 ? 76.416 38.775 80.743 1.00 75.38 85 GLU B CA 1
ATOM 1653 C C . GLU B 2 40 ? 77.344 37.634 80.351 1.00 74.23 85 GLU B C 1
ATOM 1654 O O . GLU B 2 40 ? 78.363 37.840 79.692 1.00 76.99 85 GLU B O 1
ATOM 1660 N N . LEU B 2 41 ? 76.973 36.428 80.771 1.00 71.06 86 LEU B N 1
ATOM 1661 C CA . LEU B 2 41 ? 77.736 35.230 80.467 1.00 68.76 86 LEU B CA 1
ATOM 1662 C C . LEU B 2 41 ? 77.236 34.622 79.172 1.00 69.00 86 LEU B C 1
ATOM 1663 O O . LEU B 2 41 ? 77.992 34.497 78.211 1.00 73.11 86 LEU B O 1
ATOM 1668 N N . ARG B 2 42 ? 75.964 34.234 79.150 1.00 67.61 87 ARG B N 1
ATOM 1669 C CA . ARG B 2 42 ? 75.388 33.663 77.942 1.00 68.16 87 ARG B CA 1
ATOM 1670 C C . ARG B 2 42 ? 75.721 34.597 76.779 1.00 68.97 87 ARG B C 1
ATOM 1671 O O . ARG B 2 42 ? 75.868 34.161 75.639 1.00 71.80 87 ARG B O 1
ATOM 1679 N N . THR B 2 43 ? 75.837 35.886 77.076 1.00 68.23 88 THR B N 1
ATOM 1680 C CA . THR B 2 43 ? 76.196 36.867 76.061 1.00 68.07 88 THR B CA 1
ATOM 1681 C C . THR B 2 43 ? 77.566 36.466 75.510 1.00 67.47 88 THR B C 1
ATOM 1682 O O . THR B 2 43 ? 77.674 36.040 74.362 1.00 68.16 88 THR B O 1
ATOM 1686 N N . LYS B 2 44 ? 78.596 36.567 76.349 1.00 66.68 89 LYS B N 1
ATOM 1687 C CA . LYS B 2 44 ? 79.965 36.226 75.978 1.00 67.68 89 LYS B CA 1
ATOM 1688 C C . LYS B 2 44 ? 80.057 34.811 75.402 1.00 67.39 89 LYS B C 1
ATOM 1689 O O . LYS B 2 44 ? 80.528 34.624 74.283 1.00 69.65 89 LYS B O 1
ATOM 1695 N N . ALA B 2 45 ? 79.606 33.822 76.169 1.00 66.42 90 ALA B N 1
ATOM 1696 C CA . ALA B 2 45 ? 79.615 32.422 75.732 1.00 68.33 90 ALA B CA 1
ATOM 1697 C C . ALA B 2 45 ? 79.157 32.240 74.287 1.00 69.86 90 ALA B C 1
ATOM 1698 O O . ALA B 2 45 ? 79.785 31.509 73.518 1.00 71.42 90 ALA B O 1
ATOM 1700 N N . GLU B 2 46 ? 78.052 32.891 73.928 1.00 71.52 91 GLU B N 1
ATOM 1701 C CA . GLU B 2 46 ? 77.510 32.796 72.576 1.00 72.44 91 GLU B CA 1
ATOM 1702 C C . GLU B 2 46 ? 78.387 33.522 71.551 1.00 71.97 91 GLU B C 1
ATOM 1703 O O . GLU B 2 46 ? 78.488 33.091 70.405 1.00 71.75 91 GLU B O 1
ATOM 1709 N N . GLU B 2 47 ? 79.005 34.630 71.956 1.00 71.58 92 GLU B N 1
ATOM 1710 C CA . GLU B 2 47 ? 79.887 35.383 71.063 1.00 74.21 92 GLU B CA 1
ATOM 1711 C C . GLU B 2 47 ? 81.059 34.483 70.701 1.00 73.95 92 GLU B C 1
ATOM 1712 O O . GLU B 2 47 ? 81.371 34.269 69.534 1.00 75.91 92 GLU B O 1
ATOM 1718 N N . GLU B 2 48 ? 81.712 33.976 71.738 1.00 73.22 93 GLU B N 1
ATOM 1719 C CA . GLU B 2 48 ? 82.872 33.116 71.596 1.00 71.72 93 GLU B CA 1
ATOM 1720 C C . GLU B 2 48 ? 82.621 31.930 70.663 1.00 70.13 93 GLU B C 1
ATOM 1721 O O . GLU B 2 48 ? 83.363 31.729 69.704 1.00 72.48 93 GLU B O 1
ATOM 1727 N N . ALA B 2 49 ? 81.586 31.142 70.939 1.00 67.73 94 ALA B N 1
ATOM 1728 C CA . ALA B 2 49 ? 81.274 29.995 70.092 1.00 69.80 94 ALA B CA 1
ATOM 1729 C C . ALA B 2 49 ? 81.165 30.464 68.644 1.00 72.73 94 ALA B C 1
ATOM 1730 O O . ALA B 2 49 ? 81.204 29.661 67.708 1.00 74.37 94 ALA B O 1
ATOM 1732 N N . ASP B 2 50 ? 81.021 31.773 68.473 1.00 75.70 95 ASP B N 1
ATOM 1733 C CA . ASP B 2 50 ? 80.922 32.371 67.150 1.00 77.59 95 ASP B CA 1
ATOM 1734 C C . ASP B 2 50 ? 82.345 32.650 66.690 1.00 76.25 95 ASP B C 1
ATOM 1735 O O . ASP B 2 50 ? 82.835 32.015 65.757 1.00 78.11 95 ASP B O 1
ATOM 1740 N N . LYS B 2 51 ? 83.003 33.595 67.362 1.00 72.71 96 LYS B N 1
ATOM 1741 C CA . LYS B 2 51 ? 84.386 33.963 67.056 1.00 70.53 96 LYS B CA 1
ATOM 1742 C C . LYS B 2 51 ? 85.142 32.693 66.651 1.00 70.63 96 LYS B C 1
ATOM 1743 O O . LYS B 2 51 ? 85.954 32.701 65.730 1.00 72.14 96 LYS B O 1
ATOM 1749 N N . LEU B 2 52 ? 84.856 31.601 67.349 1.00 70.05 97 LEU B N 1
ATOM 1750 C CA . LEU B 2 52 ? 85.475 30.318 67.058 1.00 68.90 97 LEU B CA 1
ATOM 1751 C C . LEU B 2 52 ? 85.041 29.776 65.699 1.00 69.10 97 LEU B C 1
ATOM 1752 O O . LEU B 2 52 ? 85.858 29.667 64.785 1.00 72.73 97 LEU B O 1
ATOM 1757 N N . ASN B 2 53 ? 83.758 29.435 65.572 1.00 68.66 98 ASN B N 1
ATOM 1758 C CA . ASN B 2 53 ? 83.241 28.889 64.320 1.00 67.75 98 ASN B CA 1
ATOM 1759 C C . ASN B 2 53 ? 83.645 29.737 63.118 1.00 68.82 98 ASN B C 1
ATOM 1760 O O . ASN B 2 53 ? 83.544 29.298 61.971 1.00 71.75 98 ASN B O 1
ATOM 1765 N N . LYS B 2 54 ? 84.092 30.955 63.379 1.00 67.90 99 LYS B N 1
ATOM 1766 C CA . LYS B 2 54 ? 84.525 31.825 62.305 1.00 68.24 99 LYS B CA 1
ATOM 1767 C C . LYS B 2 54 ? 85.944 31.379 61.991 1.00 69.06 99 LYS B C 1
ATOM 1768 O O . LYS B 2 54 ? 86.194 30.682 61.005 1.00 70.67 99 LYS B O 1
ATOM 1774 N N . GLU B 2 55 ? 86.852 31.755 62.882 1.00 67.51 100 GLU B N 1
ATOM 1775 C CA . GLU B 2 55 ? 88.275 31.459 62.786 1.00 64.42 100 GLU B CA 1
ATOM 1776 C C . GLU B 2 55 ? 88.737 30.029 62.394 1.00 59.87 100 GLU B C 1
ATOM 1777 O O . GLU B 2 55 ? 89.859 29.872 61.909 1.00 58.71 100 GLU B O 1
ATOM 1783 N N . VAL B 2 56 ? 87.896 29.007 62.593 1.00 53.20 101 VAL B N 1
ATOM 1784 C CA . VAL B 2 56 ? 88.242 27.606 62.272 1.00 51.71 101 VAL B CA 1
ATOM 1785 C C . VAL B 2 56 ? 88.997 27.371 60.972 1.00 55.41 101 VAL B C 1
ATOM 1786 O O . VAL B 2 56 ? 90.128 26.876 60.972 1.00 55.61 101 VAL B O 1
ATOM 1790 N N . GLU B 2 57 ? 88.322 27.664 59.863 1.00 59.04 102 GLU B N 1
ATOM 1791 C CA . GLU B 2 57 ? 88.896 27.488 58.533 1.00 60.01 102 GLU B CA 1
ATOM 1792 C C . GLU B 2 57 ? 90.327 27.988 58.545 1.00 60.03 102 GLU B C 1
ATOM 1793 O O . GLU B 2 57 ? 91.262 27.190 58.642 1.00 60.22 102 GLU B O 1
ATOM 1799 N N . ASP B 2 58 ? 90.489 29.307 58.470 1.00 59.80 103 ASP B N 1
ATOM 1800 C CA . ASP B 2 58 ? 91.811 29.934 58.479 1.00 62.53 103 ASP B CA 1
ATOM 1801 C C . ASP B 2 58 ? 92.815 29.215 59.366 1.00 62.74 103 ASP B C 1
ATOM 1802 O O . ASP B 2 58 ? 94.020 29.278 59.127 1.00 66.27 103 ASP B O 1
ATOM 1807 N N . LEU B 2 59 ? 92.323 28.541 60.395 1.00 61.67 104 LEU B N 1
ATOM 1808 C CA . LEU B 2 59 ? 93.203 27.792 61.271 1.00 59.32 104 LEU B CA 1
ATOM 1809 C C . LEU B 2 59 ? 93.477 26.416 60.691 1.00 56.38 104 LEU B C 1
ATOM 1810 O O . LEU B 2 59 ? 94.634 26.025 60.558 1.00 61.02 104 LEU B O 1
ATOM 1815 N N . THR B 2 60 ? 92.423 25.670 60.365 1.00 49.95 105 THR B N 1
ATOM 1816 C CA . THR B 2 60 ? 92.632 24.348 59.796 1.00 49.43 105 THR B CA 1
ATOM 1817 C C . THR B 2 60 ? 93.381 24.494 58.475 1.00 52.12 105 THR B C 1
ATOM 1818 O O . THR B 2 60 ? 94.023 23.557 58.009 1.00 51.71 105 THR B O 1
ATOM 1822 N N . ALA B 2 61 ? 93.314 25.679 57.878 1.00 53.02 106 ALA B N 1
ATOM 1823 C CA . ALA B 2 61 ? 94.019 25.921 56.626 1.00 51.72 106 ALA B CA 1
ATOM 1824 C C . ALA B 2 61 ? 95.487 25.746 56.953 1.00 51.74 106 ALA B C 1
ATOM 1825 O O . ALA B 2 61 ? 96.136 24.794 56.516 1.00 52.71 106 ALA B O 1
ATOM 1827 N N . SER B 2 62 ? 95.999 26.679 57.743 1.00 49.60 107 SER B N 1
ATOM 1828 C CA . SER B 2 62 ? 97.386 26.644 58.161 1.00 49.15 107 SER B CA 1
ATOM 1829 C C . SER B 2 62 ? 97.840 25.263 58.657 1.00 46.79 107 SER B C 1
ATOM 1830 O O . SER B 2 62 ? 99.019 24.925 58.547 1.00 46.21 107 SER B O 1
ATOM 1833 N N . LEU B 2 63 ? 96.922 24.466 59.198 1.00 44.77 108 LEU B N 1
ATOM 1834 C CA . LEU B 2 63 ? 97.296 23.137 59.671 1.00 47.91 108 LEU B CA 1
ATOM 1835 C C . LEU B 2 63 ? 97.592 22.274 58.470 1.00 48.20 108 LEU B C 1
ATOM 1836 O O . LEU B 2 63 ? 98.606 21.585 58.408 1.00 48.20 108 LEU B O 1
ATOM 1841 N N . PHE B 2 64 ? 96.692 22.316 57.505 1.00 46.78 109 PHE B N 1
ATOM 1842 C CA . PHE B 2 64 ? 96.890 21.539 56.309 1.00 40.88 109 PHE B CA 1
ATOM 1843 C C . PHE B 2 64 ? 98.070 22.081 55.521 1.00 39.37 109 PHE B C 1
ATOM 1844 O O . PHE B 2 64 ? 98.927 21.321 55.076 1.00 39.64 109 PHE B O 1
ATOM 1852 N N . ASP B 2 65 ? 98.136 23.395 55.370 1.00 39.78 110 ASP B N 1
ATOM 1853 C CA . ASP B 2 65 ? 99.239 23.960 54.623 1.00 44.50 110 ASP B CA 1
ATOM 1854 C C . ASP B 2 65 ? 100.566 23.422 55.148 1.00 46.91 110 ASP B C 1
ATOM 1855 O O . ASP B 2 65 ? 101.431 23.028 54.367 1.00 47.62 110 ASP B O 1
ATOM 1860 N N . GLU B 2 66 ? 100.728 23.390 56.468 1.00 50.52 111 GLU B N 1
ATOM 1861 C CA . GLU B 2 66 ? 101.971 22.885 57.046 1.00 50.78 111 GLU B CA 1
ATOM 1862 C C . GLU B 2 66 ? 102.157 21.389 56.850 1.00 48.54 111 GLU B C 1
ATOM 1863 O O . GLU B 2 66 ? 103.265 20.926 56.593 1.00 47.51 111 GLU B O 1
ATOM 1869 N N . ALA B 2 67 ? 101.075 20.631 56.971 1.00 46.63 112 ALA B N 1
ATOM 1870 C CA . ALA B 2 67 ? 101.161 19.186 56.808 1.00 47.69 112 ALA B CA 1
ATOM 1871 C C . ALA B 2 67 ? 101.546 18.839 55.377 1.00 50.15 112 ALA B C 1
ATOM 1872 O O . ALA B 2 67 ? 102.237 17.844 55.123 1.00 52.18 112 ALA B O 1
ATOM 1874 N N . ASN B 2 68 ? 101.108 19.669 54.436 1.00 49.70 113 ASN B N 1
ATOM 1875 C CA . ASN B 2 68 ? 101.412 19.408 53.041 1.00 48.59 113 ASN B CA 1
ATOM 1876 C C . ASN B 2 68 ? 102.919 19.431 52.851 1.00 48.40 113 ASN B C 1
ATOM 1877 O O . ASN B 2 68 ? 103.532 18.408 52.535 1.00 54.32 113 ASN B O 1
ATOM 1882 N N . ASN B 2 69 ? 103.500 20.609 53.058 1.00 42.36 114 ASN B N 1
ATOM 1883 C CA . ASN B 2 69 ? 104.938 20.821 52.915 1.00 43.39 114 ASN B CA 1
ATOM 1884 C C . ASN B 2 69 ? 105.730 19.720 53.607 1.00 43.43 114 ASN B C 1
ATOM 1885 O O . ASN B 2 69 ? 106.702 19.202 53.065 1.00 45.93 114 ASN B O 1
ATOM 1890 N N . MET B 2 70 ? 105.315 19.379 54.817 1.00 41.88 115 MET B N 1
ATOM 1891 C CA . MET B 2 70 ? 105.971 18.317 55.557 1.00 40.53 115 MET B CA 1
ATOM 1892 C C . MET B 2 70 ? 106.088 17.075 54.691 1.00 39.74 115 MET B C 1
ATOM 1893 O O . MET B 2 70 ? 107.187 16.564 54.504 1.00 37.31 115 MET B O 1
ATOM 1898 N N . VAL B 2 71 ? 104.966 16.570 54.178 1.00 33.71 116 VAL B N 1
ATOM 1899 C CA . VAL B 2 71 ? 105.056 15.380 53.337 1.00 33.64 116 VAL B CA 1
ATOM 1900 C C . VAL B 2 71 ? 105.714 15.733 52.005 1.00 36.22 116 VAL B C 1
ATOM 1901 O O . VAL B 2 71 ? 106.503 14.956 51.465 1.00 39.71 116 VAL B O 1
ATOM 1905 N N . ALA B 2 72 ? 105.406 16.910 51.473 1.00 35.54 117 ALA B N 1
ATOM 1906 C CA . ALA B 2 72 ? 106.009 17.328 50.208 1.00 36.29 117 ALA B CA 1
ATOM 1907 C C . ALA B 2 72 ? 107.525 17.377 50.369 1.00 39.82 117 ALA B C 1
ATOM 1908 O O . ALA B 2 72 ? 108.245 16.555 49.804 1.00 42.51 117 ALA B O 1
ATOM 1910 N N . ASP B 2 73 ? 108.006 18.349 51.140 1.00 40.01 118 ASP B N 1
ATOM 1911 C CA . ASP B 2 73 ? 109.433 18.487 51.360 1.00 38.01 118 ASP B CA 1
ATOM 1912 C C . ASP B 2 73 ? 110.096 17.140 51.524 1.00 35.00 118 ASP B C 1
ATOM 1913 O O . ASP B 2 73 ? 111.160 16.904 50.946 1.00 34.81 118 ASP B O 1
ATOM 1918 N N . ALA B 2 74 ? 109.467 16.241 52.278 1.00 37.07 119 ALA B N 1
ATOM 1919 C CA . ALA B 2 74 ? 110.038 14.906 52.485 1.00 34.87 119 ALA B CA 1
ATOM 1920 C C . ALA B 2 74 ? 110.144 14.210 51.139 1.00 34.77 119 ALA B C 1
ATOM 1921 O O . ALA B 2 74 ? 111.228 13.868 50.670 1.00 37.29 119 ALA B O 1
ATOM 1923 N N . ARG B 2 75 ? 108.994 14.020 50.518 1.00 36.92 120 ARG B N 1
ATOM 1924 C CA . ARG B 2 75 ? 108.946 13.360 49.237 1.00 34.52 120 ARG B CA 1
ATOM 1925 C C . ARG B 2 75 ? 109.912 13.905 48.185 1.00 33.84 120 ARG B C 1
ATOM 1926 O O . ARG B 2 75 ? 110.445 13.132 47.388 1.00 36.48 120 ARG B O 1
ATOM 1934 N N . LYS B 2 76 ? 110.149 15.214 48.161 1.00 32.44 121 LYS B N 1
ATOM 1935 C CA . LYS B 2 76 ? 111.082 15.735 47.169 1.00 33.92 121 LYS B CA 1
ATOM 1936 C C . LYS B 2 76 ? 112.474 15.198 47.502 1.00 38.55 121 LYS B C 1
ATOM 1937 O O . LYS B 2 76 ? 113.140 14.583 46.666 1.00 42.02 121 LYS B O 1
ATOM 1943 N N . GLU B 2 77 ? 112.900 15.416 48.739 1.00 41.75 122 GLU B N 1
ATOM 1944 C CA . GLU B 2 77 ? 114.199 14.941 49.189 1.00 43.43 122 GLU B CA 1
ATOM 1945 C C . GLU B 2 77 ? 114.427 13.446 48.877 1.00 39.84 122 GLU B C 1
ATOM 1946 O O . GLU B 2 77 ? 115.578 13.004 48.793 1.00 43.16 122 GLU B O 1
ATOM 1952 N N . LYS B 2 78 ? 113.362 12.669 48.686 1.00 38.89 123 LYS B N 1
ATOM 1953 C CA . LYS B 2 78 ? 113.547 11.264 48.310 1.00 38.60 123 LYS B CA 1
ATOM 1954 C C . LYS B 2 78 ? 113.817 11.254 46.794 1.00 41.03 123 LYS B C 1
ATOM 1955 O O . LYS B 2 78 ? 114.859 10.793 46.336 1.00 45.03 123 LYS B O 1
ATOM 1961 N N . TYR B 2 79 ? 112.862 11.776 46.031 1.00 43.70 124 TYR B N 1
ATOM 1962 C CA . TYR B 2 79 ? 112.970 11.892 44.575 1.00 44.70 124 TYR B CA 1
ATOM 1963 C C . TYR B 2 79 ? 114.433 12.142 44.192 1.00 42.27 124 TYR B C 1
ATOM 1964 O O . TYR B 2 79 ? 115.039 11.351 43.473 1.00 45.52 124 TYR B O 1
ATOM 1973 N N . ALA B 2 80 ? 114.997 13.239 44.697 1.00 37.89 125 ALA B N 1
ATOM 1974 C CA . ALA B 2 80 ? 116.383 13.603 44.402 1.00 35.59 125 ALA B CA 1
ATOM 1975 C C . ALA B 2 80 ? 117.347 12.420 44.526 1.00 37.65 125 ALA B C 1
ATOM 1976 O O . ALA B 2 80 ? 118.206 12.212 43.671 1.00 44.91 125 ALA B O 1
ATOM 1978 N N . ILE B 2 81 ? 117.201 11.642 45.590 1.00 34.82 126 ILE B N 1
ATOM 1979 C CA . ILE B 2 81 ? 118.071 10.492 45.801 1.00 35.58 126 ILE B CA 1
ATOM 1980 C C . ILE B 2 81 ? 117.764 9.409 44.773 1.00 39.58 126 ILE B C 1
ATOM 1981 O O . ILE B 2 81 ? 118.620 8.594 44.431 1.00 44.73 126 ILE B O 1
ATOM 1986 N N . GLU B 2 82 ? 116.530 9.406 44.291 1.00 41.64 127 GLU B N 1
ATOM 1987 C CA . GLU B 2 82 ? 116.104 8.446 43.281 1.00 43.51 127 GLU B CA 1
ATOM 1988 C C . GLU B 2 82 ? 116.869 8.821 42.012 1.00 41.80 127 GLU B C 1
ATOM 1989 O O . GLU B 2 82 ? 117.421 7.969 41.317 1.00 43.65 127 GLU B O 1
ATOM 1995 N N . ILE B 2 83 ? 116.880 10.118 41.728 1.00 36.70 128 ILE B N 1
ATOM 1996 C CA . ILE B 2 83 ? 117.581 10.674 40.584 1.00 32.44 128 ILE B CA 1
ATOM 1997 C C . ILE B 2 83 ? 119.048 10.232 40.649 1.00 36.70 128 ILE B C 1
ATOM 1998 O O . ILE B 2 83 ? 119.613 9.715 39.681 1.00 36.20 128 ILE B O 1
ATOM 2003 N N . LEU B 2 84 ? 119.653 10.458 41.808 1.00 38.53 129 LEU B N 1
ATOM 2004 C CA . LEU B 2 84 ? 121.048 10.114 42.044 1.00 38.74 129 LEU B CA 1
ATOM 2005 C C . LEU B 2 84 ? 121.276 8.639 41.769 1.00 38.73 129 LEU B C 1
ATOM 2006 O O . LEU B 2 84 ? 122.176 8.267 41.026 1.00 40.18 129 LEU B O 1
ATOM 2011 N N . ASN B 2 85 ? 120.462 7.801 42.393 1.00 36.64 130 ASN B N 1
ATOM 2012 C CA . ASN B 2 85 ? 120.569 6.374 42.183 1.00 34.33 130 ASN B CA 1
ATOM 2013 C C . ASN B 2 85 ? 120.641 6.136 40.680 1.00 36.71 130 ASN B C 1
ATOM 2014 O O . ASN B 2 85 ? 121.606 5.557 40.181 1.00 44.20 130 ASN B O 1
ATOM 2019 N N . LYS B 2 86 ? 119.621 6.586 39.959 1.00 39.74 131 LYS B N 1
ATOM 2020 C CA . LYS B 2 86 ? 119.595 6.404 38.510 1.00 42.39 131 LYS B CA 1
ATOM 2021 C C . LYS B 2 86 ? 120.924 6.831 37.864 1.00 43.61 131 LYS B C 1
ATOM 2022 O O . LYS B 2 86 ? 121.533 6.038 37.145 1.00 47.46 131 LYS B O 1
ATOM 2028 N N . ARG B 2 87 ? 121.378 8.063 38.116 1.00 40.19 132 ARG B N 1
ATOM 2029 C CA . ARG B 2 87 ? 122.654 8.527 37.553 1.00 38.59 132 ARG B CA 1
ATOM 2030 C C . ARG B 2 87 ? 123.882 7.678 37.935 1.00 40.65 132 ARG B C 1
ATOM 2031 O O . ARG B 2 87 ? 124.764 7.470 37.103 1.00 44.09 132 ARG B O 1
ATOM 2039 N N . LEU B 2 88 ? 123.971 7.227 39.184 1.00 42.78 133 LEU B N 1
ATOM 2040 C CA . LEU B 2 88 ? 125.103 6.379 39.584 1.00 43.07 133 LEU B CA 1
ATOM 2041 C C . LEU B 2 88 ? 124.953 5.071 38.820 1.00 46.41 133 LEU B C 1
ATOM 2042 O O . LEU B 2 88 ? 125.937 4.473 38.402 1.00 53.05 133 LEU B O 1
ATOM 2047 N N . THR B 2 89 ? 123.712 4.626 38.642 1.00 46.62 134 THR B N 1
ATOM 2048 C CA . THR B 2 89 ? 123.483 3.387 37.929 1.00 53.81 134 THR B CA 1
ATOM 2049 C C . THR B 2 89 ? 123.822 3.573 36.452 1.00 61.32 134 THR B C 1
ATOM 2050 O O . THR B 2 89 ? 123.916 2.602 35.706 1.00 65.11 134 THR B O 1
ATOM 2054 N N . GLU B 2 90 ? 124.017 4.824 36.040 1.00 67.27 135 GLU B N 1
ATOM 2055 C CA . GLU B 2 90 ? 124.358 5.138 34.652 1.00 73.53 135 GLU B CA 1
ATOM 2056 C C . GLU B 2 90 ? 125.859 5.370 34.504 1.00 75.16 135 GLU B C 1
ATOM 2057 O O . GLU B 2 90 ? 126.413 5.277 33.408 1.00 77.13 135 GLU B O 1
ATOM 2063 N N . GLN B 2 91 ? 126.508 5.690 35.614 1.00 77.90 136 GLN B N 1
ATOM 2064 C CA . GLN B 2 91 ? 127.941 5.925 35.610 1.00 81.30 136 GLN B CA 1
ATOM 2065 C C . GLN B 2 91 ? 128.623 4.563 35.554 1.00 85.14 136 GLN B C 1
ATOM 2066 O O . GLN B 2 91 ? 129.467 4.304 34.693 1.00 87.64 136 GLN B O 1
ATOM 2072 N N . LEU B 2 92 ? 128.228 3.694 36.478 1.00 88.63 137 LEU B N 1
ATOM 2073 C CA . LEU B 2 92 ? 128.736 2.331 36.557 1.00 93.97 137 LEU B CA 1
ATOM 2074 C C . LEU B 2 92 ? 128.076 1.525 35.446 1.00 98.40 137 LEU B C 1
ATOM 2075 O O . LEU B 2 92 ? 128.300 0.322 35.301 1.00 99.18 137 LEU B O 1
ATOM 2080 N N . ARG B 2 93 ? 127.238 2.195 34.668 1.00 105.10 138 ARG B N 1
ATOM 2081 C CA . ARG B 2 93 ? 126.583 1.533 33.557 1.00 114.04 138 ARG B CA 1
ATOM 2082 C C . ARG B 2 93 ? 127.644 1.497 32.464 1.00 117.90 138 ARG B C 1
ATOM 2083 O O . ARG B 2 93 ? 127.820 0.486 31.786 1.00 118.44 138 ARG B O 1
ATOM 2091 N N . GLU B 2 94 ? 128.369 2.606 32.332 1.00 122.98 139 GLU B N 1
ATOM 2092 C CA . GLU B 2 94 ? 129.435 2.736 31.344 1.00 128.12 139 GLU B CA 1
ATOM 2093 C C . GLU B 2 94 ? 130.696 2.006 31.795 1.00 131.58 139 GLU B C 1
ATOM 2094 O O . GLU B 2 94 ? 131.175 1.116 31.095 1.00 132.29 139 GLU B O 1
ATOM 2100 N N . LYS B 2 95 ? 131.230 2.389 32.956 1.00 135.71 140 LYS B N 1
ATOM 2101 C CA . LYS B 2 95 ? 132.432 1.759 33.511 1.00 140.15 140 LYS B CA 1
ATOM 2102 C C . LYS B 2 95 ? 132.467 0.258 33.225 1.00 144.13 140 LYS B C 1
ATOM 2103 O O . LYS B 2 95 ? 133.441 -0.254 32.671 1.00 145.41 140 LYS B O 1
ATOM 2109 N N . ASP B 2 96 ? 131.402 -0.439 33.617 1.00 148.32 141 ASP B N 1
ATOM 2110 C CA . ASP B 2 96 ? 131.286 -1.878 33.398 1.00 152.81 141 ASP B CA 1
ATOM 2111 C C . ASP B 2 96 ? 131.759 -2.223 31.992 1.00 155.52 141 ASP B C 1
ATOM 2112 O O . ASP B 2 96 ? 132.688 -3.012 31.809 1.00 156.10 141 ASP B O 1
ATOM 2117 N N . THR B 2 97 ? 131.117 -1.612 31.002 1.00 158.21 142 THR B N 1
ATOM 2118 C CA . THR B 2 97 ? 131.456 -1.838 29.604 1.00 160.35 142 THR B CA 1
ATOM 2119 C C . THR B 2 97 ? 132.732 -1.080 29.241 1.00 162.03 142 THR B C 1
ATOM 2120 O O . THR B 2 97 ? 133.780 -1.739 29.062 1.00 163.45 142 THR B O 1
ATOM 2125 N N . SER C 2 5 ? 39.571 47.738 116.325 1.00 48.21 50 SER C N 1
ATOM 2126 C CA . SER C 2 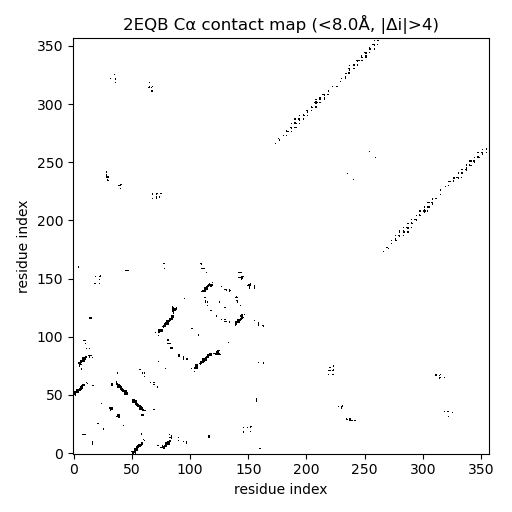5 ? 40.164 48.926 115.619 1.00 56.29 50 SER C CA 1
ATOM 2127 C C . SER C 2 5 ? 41.635 48.649 115.487 1.00 57.03 50 SER C C 1
ATOM 2128 O O . SER C 2 5 ? 42.082 48.133 114.465 1.00 60.10 50 SER C O 1
ATOM 2131 N N . ASN C 2 6 ? 42.400 48.997 116.516 1.00 57.08 51 ASN C N 1
ATOM 2132 C CA . ASN C 2 6 ? 43.816 48.695 116.470 1.00 53.38 51 ASN C CA 1
ATOM 2133 C C . ASN C 2 6 ? 43.864 47.193 116.167 1.00 49.54 51 ASN C C 1
ATOM 2134 O O . ASN C 2 6 ? 44.585 46.761 115.277 1.00 48.69 51 ASN C O 1
ATOM 2139 N N . TYR C 2 7 ? 43.065 46.399 116.876 1.00 47.45 52 TYR C N 1
ATOM 2140 C CA . TYR C 2 7 ? 43.049 44.968 116.603 1.00 44.51 52 TYR C CA 1
ATOM 2141 C C . TYR C 2 7 ? 42.676 44.699 115.135 1.00 45.14 52 TYR C C 1
ATOM 2142 O O . TYR C 2 7 ? 43.407 44.026 114.413 1.00 48.70 52 TYR C O 1
ATOM 2151 N N . ASN C 2 8 ? 41.536 45.219 114.700 1.00 47.99 53 ASN C N 1
ATOM 2152 C CA . ASN C 2 8 ? 41.112 44.987 113.330 1.00 51.10 53 ASN C CA 1
ATOM 2153 C C . ASN C 2 8 ? 42.125 45.462 112.293 1.00 51.20 53 ASN C C 1
ATOM 2154 O O . ASN C 2 8 ? 42.321 44.802 111.269 1.00 52.61 53 ASN C O 1
ATOM 2159 N N . GLN C 2 9 ? 42.777 46.591 112.553 1.00 48.49 54 GLN C N 1
ATOM 2160 C CA . GLN C 2 9 ? 43.767 47.110 111.609 1.00 46.00 54 GLN C CA 1
ATOM 2161 C C . GLN C 2 9 ? 44.894 46.100 111.447 1.00 45.44 54 GLN C C 1
ATOM 2162 O O . GLN C 2 9 ? 45.331 45.802 110.337 1.00 48.40 54 GLN C O 1
ATOM 2168 N N . LEU C 2 10 ? 45.373 45.595 112.577 1.00 42.74 55 LEU C N 1
ATOM 2169 C CA . LEU C 2 10 ? 46.427 44.600 112.582 1.00 42.41 55 LEU C CA 1
ATOM 2170 C C . LEU C 2 10 ? 45.946 43.438 111.737 1.00 43.90 55 LEU C C 1
ATOM 2171 O O . LEU C 2 10 ? 46.548 43.090 110.727 1.00 46.03 55 LEU C O 1
ATOM 2176 N N . LYS C 2 11 ? 44.838 42.849 112.164 1.00 47.27 56 LYS C N 1
ATOM 2177 C CA . LYS C 2 11 ? 44.283 41.703 111.470 1.00 50.50 56 LYS C CA 1
ATOM 2178 C C . LYS C 2 11 ? 44.334 41.879 109.966 1.00 49.39 56 LYS C C 1
ATOM 2179 O O . LYS C 2 11 ? 44.462 40.892 109.234 1.00 50.44 56 LYS C O 1
ATOM 2185 N N . GLU C 2 12 ? 44.276 43.130 109.505 1.00 44.94 57 GLU C N 1
ATOM 2186 C CA . GLU C 2 12 ? 44.289 43.387 108.065 1.00 42.53 57 GLU C CA 1
ATOM 2187 C C . GLU C 2 12 ? 45.652 43.721 107.452 1.00 41.46 57 GLU C C 1
ATOM 2188 O O . GLU C 2 12 ? 45.883 43.461 106.261 1.00 41.72 57 GLU C O 1
ATOM 2194 N N . ASP C 2 13 ? 46.541 44.322 108.241 1.00 42.41 58 ASP C N 1
ATOM 2195 C CA . ASP C 2 13 ? 47.869 44.626 107.737 1.00 42.26 58 ASP C CA 1
ATOM 2196 C C . ASP C 2 13 ? 48.491 43.261 107.573 1.00 40.20 58 ASP C C 1
ATOM 2197 O O . ASP C 2 13 ? 49.286 43.021 106.659 1.00 42.78 58 ASP C O 1
ATOM 2202 N N . TYR C 2 14 ? 48.102 42.350 108.454 1.00 36.64 59 TYR C N 1
ATOM 2203 C CA . TYR C 2 14 ? 48.617 41.009 108.350 1.00 35.39 59 TYR C CA 1
ATOM 2204 C C . TYR C 2 14 ? 48.159 40.485 107.011 1.00 35.65 59 TYR C C 1
ATOM 2205 O O . TYR C 2 14 ? 48.920 39.825 106.303 1.00 39.40 59 TYR C O 1
ATOM 2214 N N . ASN C 2 15 ? 46.911 40.773 106.659 1.00 38.70 60 ASN C N 1
ATOM 2215 C CA . ASN C 2 15 ? 46.396 40.312 105.376 1.00 40.24 60 ASN C CA 1
ATOM 2216 C C . ASN C 2 15 ? 47.044 41.032 104.196 1.00 38.46 60 ASN C C 1
ATOM 2217 O O . ASN C 2 15 ? 47.386 40.402 103.185 1.00 40.05 60 ASN C O 1
ATOM 2222 N N . THR C 2 16 ? 47.232 42.341 104.334 1.00 34.80 61 THR C N 1
ATOM 2223 C CA . THR C 2 16 ? 47.878 43.139 103.296 1.00 31.50 61 THR C CA 1
ATOM 2224 C C . THR C 2 16 ? 49.301 42.611 102.947 1.00 32.42 61 THR C C 1
ATOM 2225 O O . THR C 2 16 ? 49.648 42.447 101.773 1.00 39.05 61 THR C O 1
ATOM 2229 N N . LEU C 2 17 ? 50.119 42.340 103.957 1.00 35.19 62 LEU C N 1
ATOM 2230 C CA . LEU C 2 17 ? 51.450 41.828 103.673 1.00 35.27 62 LEU C CA 1
ATOM 2231 C C . LEU C 2 17 ? 51.404 40.327 103.387 1.00 39.27 62 LEU C C 1
ATOM 2232 O O . LEU C 2 17 ? 52.300 39.791 102.764 1.00 43.28 62 LEU C O 1
ATOM 2237 N N . LYS C 2 18 ? 50.372 39.638 103.850 1.00 43.51 63 LYS C N 1
ATOM 2238 C CA . LYS C 2 18 ? 50.291 38.216 103.572 1.00 48.89 63 LYS C CA 1
ATOM 2239 C C . LYS C 2 18 ? 50.286 38.102 102.050 1.00 52.92 63 LYS C C 1
ATOM 2240 O O . LYS C 2 18 ? 50.738 37.101 101.482 1.00 53.30 63 LYS C O 1
ATOM 2246 N N . ARG C 2 19 ? 49.796 39.150 101.389 1.00 54.45 64 ARG C N 1
ATOM 2247 C CA . ARG C 2 19 ? 49.748 39.147 99.929 1.00 58.19 64 ARG C CA 1
ATOM 2248 C C . ARG C 2 19 ? 51.105 39.532 99.351 1.00 56.79 64 ARG C C 1
ATOM 2249 O O . ARG C 2 19 ? 51.709 38.756 98.609 1.00 59.61 64 ARG C O 1
ATOM 2257 N N . GLU C 2 20 ? 51.579 40.728 99.689 1.00 52.32 65 GLU C N 1
ATOM 2258 C CA . GLU C 2 20 ? 52.875 41.194 99.211 1.00 48.61 65 GLU C CA 1
ATOM 2259 C C . GLU C 2 20 ? 53.923 40.083 99.228 1.00 47.71 65 GLU C C 1
ATOM 2260 O O . GLU C 2 20 ? 54.890 40.119 98.464 1.00 49.54 65 GLU C O 1
ATOM 2266 N N . LEU C 2 21 ? 53.732 39.101 100.105 1.00 46.26 66 LEU C N 1
ATOM 2267 C CA . LEU C 2 21 ? 54.647 37.971 100.183 1.00 46.97 66 LEU C CA 1
ATOM 2268 C C . LEU C 2 21 ? 54.282 37.001 99.075 1.00 48.45 66 LEU C C 1
ATOM 2269 O O . LEU C 2 21 ? 55.132 36.608 98.283 1.00 50.77 66 LEU C O 1
ATOM 2274 N N . SER C 2 22 ? 53.008 36.619 99.022 1.00 52.35 67 SER C N 1
ATOM 2275 C CA . SER C 2 22 ? 52.541 35.689 98.000 1.00 54.76 67 SER C CA 1
ATOM 2276 C C . SER C 2 22 ? 52.937 36.181 96.620 1.00 53.47 67 SER C C 1
ATOM 2277 O O . SER C 2 22 ? 53.079 35.398 95.686 1.00 54.53 67 SER C O 1
ATOM 2280 N N . ASP C 2 23 ? 53.125 37.487 96.500 1.00 51.77 68 ASP C N 1
ATOM 2281 C CA . ASP C 2 23 ? 53.504 38.063 95.226 1.00 52.11 68 ASP C CA 1
ATOM 2282 C C . ASP C 2 23 ? 55.014 38.083 95.070 1.00 52.07 68 ASP C C 1
ATOM 2283 O O . ASP C 2 23 ? 55.537 38.107 93.954 1.00 55.30 68 ASP C O 1
ATOM 2288 N N . ARG C 2 24 ? 55.706 38.060 96.200 1.00 51.55 69 ARG C N 1
ATOM 2289 C CA . ARG C 2 24 ? 57.159 38.036 96.216 1.00 46.25 69 ARG C CA 1
ATOM 2290 C C . ARG C 2 24 ? 57.535 36.610 95.876 1.00 45.24 69 ARG C C 1
ATOM 2291 O O . ARG C 2 24 ? 58.486 36.361 95.140 1.00 45.23 69 ARG C O 1
ATOM 2299 N N . ASP C 2 25 ? 56.756 35.682 96.424 1.00 46.39 70 ASP C N 1
ATOM 2300 C CA . ASP C 2 25 ? 56.938 34.254 96.203 1.00 51.35 70 ASP C CA 1
ATOM 2301 C C . ASP C 2 25 ? 56.858 33.981 94.712 1.00 54.49 70 ASP C C 1
ATOM 2302 O O . ASP C 2 25 ? 57.647 33.216 94.147 1.00 57.16 70 ASP C O 1
ATOM 2307 N N . ASP C 2 26 ? 55.881 34.616 94.083 1.00 56.54 71 ASP C N 1
ATOM 2308 C CA . ASP C 2 26 ? 55.682 34.456 92.661 1.00 58.29 71 ASP C CA 1
ATOM 2309 C C . ASP C 2 26 ? 56.878 35.004 91.891 1.00 56.87 71 ASP C C 1
ATOM 2310 O O . ASP C 2 26 ? 57.551 34.255 91.187 1.00 57.93 71 ASP C O 1
ATOM 2315 N N . GLU C 2 27 ? 57.153 36.299 92.039 1.00 54.42 72 GLU C N 1
ATOM 2316 C CA . GLU C 2 27 ? 58.280 36.918 91.347 1.00 52.64 72 GLU C CA 1
ATOM 2317 C C . GLU C 2 27 ? 59.568 36.112 91.536 1.00 52.18 72 GLU C C 1
ATOM 2318 O O . GLU C 2 27 ? 60.526 36.273 90.782 1.00 54.51 72 GLU C O 1
ATOM 2324 N N . VAL C 2 28 ? 59.601 35.251 92.543 1.00 52.62 73 VAL C N 1
ATOM 2325 C CA . VAL C 2 28 ? 60.775 34.420 92.742 1.00 51.33 73 VAL C CA 1
ATOM 2326 C C . VAL C 2 28 ? 60.646 33.206 91.835 1.00 53.65 73 VAL C C 1
ATOM 2327 O O . VAL C 2 28 ? 61.500 32.988 90.976 1.00 56.38 73 VAL C O 1
ATOM 2331 N N . LYS C 2 29 ? 59.573 32.433 91.999 1.00 55.65 74 LYS C N 1
ATOM 2332 C CA . LYS C 2 29 ? 59.372 31.253 91.162 1.00 58.59 74 LYS C CA 1
ATOM 2333 C C . LYS C 2 29 ? 59.736 31.608 89.727 1.00 60.18 74 LYS C C 1
ATOM 2334 O O . LYS C 2 29 ? 60.331 30.806 89.009 1.00 61.86 74 LYS C O 1
ATOM 2340 N N . ARG C 2 30 ? 59.371 32.825 89.330 1.00 60.83 75 ARG C N 1
ATOM 2341 C CA . ARG C 2 30 ? 59.648 33.344 87.996 1.00 64.20 75 ARG C CA 1
ATOM 2342 C C . ARG C 2 30 ? 61.146 33.474 87.770 1.00 64.01 75 ARG C C 1
ATOM 2343 O O . ARG C 2 30 ? 61.750 32.645 87.094 1.00 67.11 75 ARG C O 1
ATOM 2351 N N . LEU C 2 31 ? 61.732 34.533 88.327 1.00 60.49 76 LEU C N 1
ATOM 2352 C CA . LEU C 2 31 ? 63.161 34.781 88.185 1.00 57.46 76 LEU C CA 1
ATOM 2353 C C . LEU C 2 31 ? 63.980 33.500 88.248 1.00 56.80 76 LEU C C 1
ATOM 2354 O O . LEU C 2 31 ? 65.002 33.378 87.577 1.00 58.06 76 LEU C O 1
ATOM 2359 N N . ARG C 2 32 ? 63.530 32.544 89.054 1.00 57.71 77 ARG C N 1
ATOM 2360 C CA . ARG C 2 32 ? 64.241 31.281 89.177 1.00 59.87 77 ARG C CA 1
ATOM 2361 C C . ARG C 2 32 ? 64.151 30.431 87.909 1.00 62.79 77 ARG C C 1
ATOM 2362 O O . ARG C 2 32 ? 65.030 29.607 87.640 1.00 66.10 77 ARG C O 1
ATOM 2370 N N . GLU C 2 33 ? 63.099 30.641 87.127 1.00 65.22 78 GLU C N 1
ATOM 2371 C CA . GLU C 2 33 ? 62.909 29.902 85.885 1.00 67.47 78 GLU C CA 1
ATOM 2372 C C . GLU C 2 33 ? 63.630 30.627 84.755 1.00 67.15 78 GLU C C 1
ATOM 2373 O O . GLU C 2 33 ? 64.302 29.994 83.943 1.00 68.98 78 GLU C O 1
ATOM 2379 N N . ASP C 2 34 ? 63.491 31.953 84.716 1.00 65.03 79 ASP C N 1
ATOM 2380 C CA . ASP C 2 34 ? 64.169 32.789 83.720 1.00 66.52 79 ASP C CA 1
ATOM 2381 C C . ASP C 2 34 ? 65.681 32.589 83.764 1.00 66.68 79 ASP C C 1
ATOM 2382 O O . ASP C 2 34 ? 66.373 32.764 82.758 1.00 70.19 79 ASP C O 1
ATOM 2387 N N . ILE C 2 35 ? 66.192 32.252 84.942 1.00 65.29 80 ILE C N 1
ATOM 2388 C CA . ILE C 2 35 ? 67.617 32.019 85.111 1.00 64.34 80 ILE C CA 1
ATOM 2389 C C . ILE C 2 35 ? 67.962 30.607 84.650 1.00 65.50 80 ILE C C 1
ATOM 2390 O O . ILE C 2 35 ? 68.808 30.431 83.773 1.00 68.54 80 ILE C O 1
ATOM 2395 N N . ALA C 2 36 ? 67.296 29.605 85.222 1.00 67.08 81 ALA C N 1
ATOM 2396 C CA . ALA C 2 36 ? 67.541 28.216 84.841 1.00 68.96 81 ALA C CA 1
ATOM 2397 C C . ALA C 2 36 ? 67.359 28.097 83.332 1.00 69.36 81 ALA C C 1
ATOM 2398 O O . ALA C 2 36 ? 67.845 27.155 82.697 1.00 67.03 81 ALA C O 1
ATOM 2400 N N . LYS C 2 37 ? 66.648 29.069 82.769 1.00 69.20 82 LYS C N 1
ATOM 2401 C CA . LYS C 2 37 ? 66.396 29.118 81.337 1.00 70.14 82 LYS C CA 1
ATOM 2402 C C . LYS C 2 37 ? 67.638 29.712 80.674 1.00 68.12 82 LYS C C 1
ATOM 2403 O O . LYS C 2 37 ? 68.288 29.048 79.868 1.00 71.85 82 LYS C O 1
ATOM 2409 N N . GLU C 2 38 ? 67.986 30.946 81.029 1.00 64.37 83 GLU C N 1
ATOM 2410 C CA . GLU C 2 38 ? 69.159 31.570 80.437 1.00 61.57 83 GLU C CA 1
ATOM 2411 C C . GLU C 2 38 ? 70.455 30.822 80.697 1.00 63.33 83 GLU C C 1
ATOM 2412 O O . GLU C 2 38 ? 71.485 31.145 80.112 1.00 65.08 83 GLU C O 1
ATOM 2418 N N . ASN C 2 39 ? 70.421 29.828 81.574 1.00 64.51 84 ASN C N 1
ATOM 2419 C CA . ASN C 2 39 ? 71.621 29.046 81.841 1.00 64.86 84 ASN C CA 1
ATOM 2420 C C . ASN C 2 39 ? 71.652 27.908 80.832 1.00 67.34 84 ASN C C 1
ATOM 2421 O O . ASN C 2 39 ? 72.711 27.355 80.544 1.00 70.17 84 ASN C O 1
ATOM 2426 N N . GLU C 2 40 ? 70.485 27.558 80.294 1.00 69.22 85 GLU C N 1
ATOM 2427 C CA . GLU C 2 40 ? 70.418 26.498 79.296 1.00 71.87 85 GLU C CA 1
ATOM 2428 C C . GLU C 2 40 ? 71.073 26.979 78.016 1.00 69.85 85 GLU C C 1
ATOM 2429 O O . GLU C 2 40 ? 71.750 26.216 77.333 1.00 69.00 85 GLU C O 1
ATOM 2435 N N . LEU C 2 41 ? 70.864 28.250 77.695 1.00 67.02 86 LEU C N 1
ATOM 2436 C CA . LEU C 2 41 ? 71.486 28.841 76.521 1.00 67.01 86 LEU C CA 1
ATOM 2437 C C . LEU C 2 41 ? 72.982 28.837 76.759 1.00 68.41 86 LEU C C 1
ATOM 2438 O O . LEU C 2 41 ? 73.7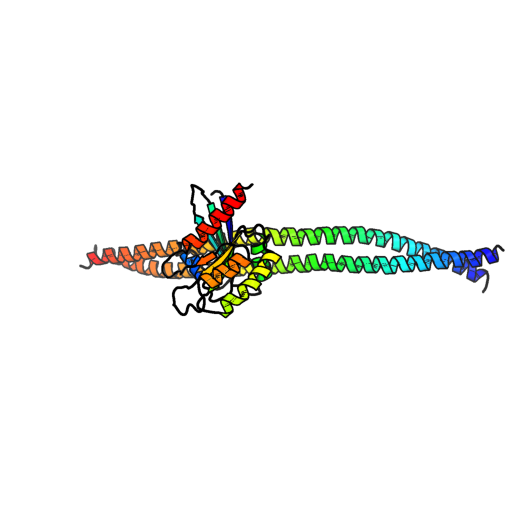27 28.116 76.099 1.00 73.60 86 LEU C O 1
ATOM 2443 N N . ARG C 2 42 ? 73.414 29.656 77.711 1.00 66.87 87 ARG C N 1
ATOM 2444 C CA . ARG C 2 42 ? 74.822 29.744 78.042 1.00 66.49 87 ARG C CA 1
ATOM 2445 C C . ARG C 2 42 ? 75.428 28.341 78.120 1.00 68.40 87 ARG C C 1
ATOM 2446 O O . ARG C 2 42 ? 76.617 28.164 77.872 1.00 71.51 87 ARG C O 1
ATOM 2454 N N . THR C 2 43 ? 74.614 27.341 78.451 1.00 67.18 88 THR C N 1
ATOM 2455 C CA . THR C 2 43 ? 75.123 25.977 78.537 1.00 69.84 88 THR C CA 1
ATOM 2456 C C . THR C 2 43 ? 75.330 25.350 77.165 1.00 73.31 88 THR C C 1
ATOM 2457 O O . THR C 2 43 ? 76.188 24.489 76.995 1.00 77.78 88 THR C O 1
ATOM 2461 N N . LYS C 2 44 ? 74.545 25.776 76.188 1.00 74.74 89 LYS C N 1
ATOM 2462 C CA . LYS C 2 44 ? 74.677 25.237 74.843 1.00 75.60 89 LYS C CA 1
ATOM 2463 C C . LYS C 2 44 ? 75.853 25.933 74.141 1.00 73.52 89 LYS C C 1
ATOM 2464 O O . LYS C 2 44 ? 76.661 25.281 73.482 1.00 75.51 89 LYS C O 1
ATOM 2470 N N . ALA C 2 45 ? 75.958 27.251 74.300 1.00 71.72 90 ALA C N 1
ATOM 2471 C CA . ALA C 2 45 ? 77.047 28.016 73.689 1.00 72.83 90 ALA C CA 1
ATOM 2472 C C . ALA C 2 45 ? 78.395 27.614 74.286 1.00 74.57 90 ALA C C 1
ATOM 2473 O O . ALA C 2 45 ? 79.429 28.225 74.005 1.00 75.23 90 ALA C O 1
ATOM 2475 N N . GLU C 2 46 ? 78.365 26.597 75.135 1.00 75.07 91 GLU C N 1
ATOM 2476 C CA . GLU C 2 46 ? 79.569 26.067 75.754 1.00 75.11 91 GLU C CA 1
ATOM 2477 C C . GLU C 2 46 ? 79.659 24.646 75.209 1.00 76.19 91 GLU C C 1
ATOM 2478 O O . GLU C 2 46 ? 80.715 24.208 74.756 1.00 78.42 91 GLU C O 1
ATOM 2484 N N . GLU C 2 47 ? 78.530 23.939 75.252 1.00 79.12 92 GLU C N 1
ATOM 2485 C CA . GLU C 2 47 ? 78.431 22.571 74.743 1.00 83.86 92 GLU C CA 1
ATOM 2486 C C . GLU C 2 47 ? 78.878 22.611 73.286 1.00 84.09 92 GLU C C 1
ATOM 2487 O O . GLU C 2 47 ? 79.430 21.645 72.748 1.00 83.19 92 GLU C O 1
ATOM 2493 N N . GLU C 2 48 ? 78.617 23.748 72.652 1.00 83.31 93 GLU C N 1
ATOM 2494 C CA . GLU C 2 48 ? 78.984 23.962 71.264 1.00 81.56 93 GLU C CA 1
ATOM 2495 C C . GLU C 2 48 ? 80.496 24.118 71.188 1.00 78.33 93 GLU C C 1
ATOM 2496 O O . GLU C 2 48 ? 81.205 23.157 70.891 1.00 79.06 93 GLU C O 1
ATOM 2502 N N . ALA C 2 49 ? 80.983 25.324 71.468 1.00 74.29 94 ALA C N 1
ATOM 2503 C CA . ALA C 2 49 ? 82.413 25.607 71.445 1.00 72.56 94 ALA C CA 1
ATOM 2504 C C . ALA C 2 49 ? 83.280 24.395 71.808 1.00 72.90 94 ALA C C 1
ATOM 2505 O O . ALA C 2 49 ? 84.340 24.192 71.218 1.00 76.14 94 ALA C O 1
ATOM 2507 N N . ASP C 2 50 ? 82.843 23.593 72.775 1.00 72.89 95 ASP C N 1
ATOM 2508 C CA . ASP C 2 50 ? 83.607 22.406 73.148 1.00 74.06 95 ASP C CA 1
ATOM 2509 C C . ASP C 2 50 ? 83.649 21.435 71.980 1.00 71.97 95 ASP C C 1
ATOM 2510 O O . ASP C 2 50 ? 84.725 21.109 71.480 1.00 76.65 95 ASP C O 1
ATOM 2515 N N . LYS C 2 51 ? 82.477 20.984 71.541 1.00 68.05 96 LYS C N 1
ATOM 2516 C CA . LYS C 2 51 ? 82.396 20.047 70.429 1.00 64.95 96 LYS C CA 1
ATOM 2517 C C . LYS C 2 51 ? 83.409 20.444 69.376 1.00 62.16 96 LYS C C 1
ATOM 2518 O O . LYS C 2 51 ? 84.260 19.645 68.994 1.00 60.72 96 LYS C O 1
ATOM 2524 N N . LEU C 2 52 ? 83.320 21.694 68.929 1.00 56.95 97 LEU C N 1
ATOM 2525 C CA . LEU C 2 52 ? 84.216 22.204 67.899 1.00 55.17 97 LEU C CA 1
ATOM 2526 C C . LEU C 2 52 ? 85.665 21.896 68.225 1.00 56.89 97 LEU C C 1
ATOM 2527 O O . LEU C 2 52 ? 86.339 21.161 67.498 1.00 61.06 97 LEU C O 1
ATOM 2532 N N . ASN C 2 53 ? 86.135 22.448 69.337 1.00 55.06 98 ASN C N 1
ATOM 2533 C CA . ASN C 2 53 ? 87.523 22.271 69.729 1.00 53.87 98 ASN C CA 1
ATOM 2534 C C . ASN C 2 53 ? 87.940 20.831 69.947 1.00 53.76 98 ASN C C 1
ATOM 2535 O O . ASN C 2 53 ? 89.114 20.505 69.782 1.00 55.30 98 ASN C O 1
ATOM 2540 N N . LYS C 2 54 ? 86.993 19.965 70.304 1.00 53.82 99 LYS C N 1
ATOM 2541 C CA . LYS C 2 54 ? 87.323 18.555 70.499 1.00 58.58 99 LYS C CA 1
ATOM 2542 C C . LYS C 2 54 ? 87.733 18.029 69.132 1.00 58.72 99 LYS C C 1
ATOM 2543 O O . LYS C 2 54 ? 88.633 17.192 69.009 1.00 59.14 99 LYS C O 1
ATOM 2549 N N . GLU C 2 55 ? 87.056 18.542 68.108 1.00 57.52 100 GLU C N 1
ATOM 2550 C CA . GLU C 2 55 ? 87.315 18.161 66.727 1.00 54.94 100 GLU C CA 1
ATOM 2551 C C . GLU C 2 55 ? 88.626 18.772 66.319 1.00 51.55 100 GLU C C 1
ATOM 2552 O O . GLU C 2 55 ? 89.552 18.064 65.925 1.00 51.70 100 GLU C O 1
ATOM 2558 N N . VAL C 2 56 ? 88.698 20.094 66.428 1.00 46.04 101 VAL C N 1
ATOM 2559 C CA . VAL C 2 56 ? 89.915 20.816 66.092 1.00 44.10 101 VAL C CA 1
ATOM 2560 C C . VAL C 2 56 ? 91.139 20.145 66.726 1.00 46.73 101 VAL C C 1
ATOM 2561 O O . VAL C 2 56 ? 92.199 20.068 66.108 1.00 48.89 101 VAL C O 1
ATOM 2565 N N . GLU C 2 57 ? 91.019 19.652 67.952 1.00 49.51 102 GLU C N 1
ATOM 2566 C CA . GLU C 2 57 ? 92.173 18.990 68.530 1.00 54.85 102 GLU C CA 1
ATOM 2567 C C . GLU C 2 57 ? 92.298 17.604 67.904 1.00 52.19 102 GLU C C 1
ATOM 2568 O O . GLU C 2 57 ? 93.396 17.177 67.562 1.00 54.90 102 GLU C O 1
ATOM 2574 N N . ASP C 2 58 ? 91.173 16.919 67.725 1.00 48.74 103 ASP C N 1
ATOM 2575 C CA . ASP C 2 58 ? 91.179 15.590 67.115 1.00 49.62 103 ASP C CA 1
ATOM 2576 C C . ASP C 2 58 ? 91.722 15.659 65.682 1.00 49.16 103 ASP C C 1
ATOM 2577 O O . ASP C 2 58 ? 92.374 14.736 65.190 1.00 46.22 103 ASP C O 1
ATOM 2582 N N . LEU C 2 59 ? 91.454 16.758 65.001 1.00 47.85 104 LEU C N 1
ATOM 2583 C CA . LEU C 2 59 ? 91.957 16.902 63.648 1.00 45.71 104 LEU C CA 1
ATOM 2584 C C . LEU C 2 59 ? 93.464 16.998 63.778 1.00 46.00 104 LEU C C 1
ATOM 2585 O O . LEU C 2 59 ? 94.202 16.094 63.374 1.0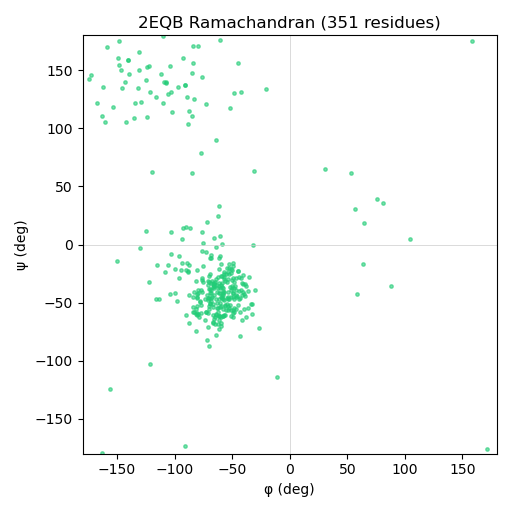0 47.73 104 LEU C O 1
ATOM 2590 N N . THR C 2 60 ? 93.891 18.106 64.380 1.00 40.42 105 THR C N 1
ATOM 2591 C CA . THR C 2 60 ? 95.293 18.417 64.606 1.00 35.76 105 THR C CA 1
ATOM 2592 C C . THR C 2 60 ? 96.167 17.207 64.873 1.00 33.33 105 THR C C 1
ATOM 2593 O O . THR C 2 60 ? 97.210 17.048 64.247 1.00 37.87 105 THR C O 1
ATOM 2597 N N . ALA C 2 61 ? 95.758 16.360 65.807 1.00 30.69 106 ALA C N 1
ATOM 2598 C CA . ALA C 2 61 ? 96.546 15.169 66.101 1.00 33.42 106 ALA C CA 1
ATOM 2599 C C . ALA C 2 61 ? 96.559 14.241 64.893 1.00 37.08 106 ALA C C 1
ATOM 2600 O O . ALA C 2 61 ? 97.616 13.986 64.314 1.00 41.57 106 ALA C O 1
ATOM 2602 N N . SER C 2 62 ? 95.379 13.755 64.508 1.00 40.24 107 SER C N 1
ATOM 2603 C CA . SER C 2 62 ? 95.237 12.837 63.376 1.00 39.52 107 SER C CA 1
ATOM 2604 C C . SER C 2 62 ? 95.975 13.304 62.121 1.00 39.33 107 SER C C 1
ATOM 2605 O O . SER C 2 62 ? 96.683 12.525 61.475 1.00 37.90 107 SER C O 1
ATOM 2608 N N . LEU C 2 63 ? 95.807 14.576 61.775 1.00 39.08 108 LEU C N 1
ATOM 2609 C CA . LEU C 2 63 ? 96.468 15.126 60.595 1.00 38.18 108 LEU C CA 1
ATOM 2610 C C . LEU C 2 63 ? 97.965 14.951 60.735 1.00 39.16 108 LEU C C 1
ATOM 2611 O O . LEU C 2 63 ? 98.629 14.289 59.934 1.00 41.90 108 LEU C O 1
ATOM 2616 N N . PHE C 2 64 ? 98.490 15.572 61.776 1.00 37.05 109 PHE C N 1
ATOM 2617 C CA . PHE C 2 64 ? 99.899 15.502 62.036 1.00 32.39 109 PHE C CA 1
ATOM 2618 C C . PHE C 2 64 ? 100.383 14.092 62.244 1.00 29.21 109 PHE C C 1
ATOM 2619 O O . PHE C 2 64 ? 101.501 13.764 61.849 1.00 30.16 109 PHE C O 1
ATOM 2627 N N . ASP C 2 65 ? 99.562 13.245 62.851 1.00 30.72 110 ASP C N 1
ATOM 2628 C CA . ASP C 2 65 ? 99.988 11.864 63.026 1.00 33.89 110 ASP C CA 1
ATOM 2629 C C . ASP C 2 65 ? 100.167 11.264 61.630 1.00 34.71 110 ASP C C 1
ATOM 2630 O O . ASP C 2 65 ? 101.227 10.707 61.326 1.00 34.85 110 ASP C O 1
ATOM 2635 N N . GLU C 2 66 ? 99.162 11.419 60.766 1.00 38.35 111 GLU C N 1
ATOM 2636 C CA . GLU C 2 66 ? 99.244 10.888 59.398 1.00 41.07 111 GLU C CA 1
ATOM 2637 C C . GLU C 2 66 ? 100.450 11.439 58.633 1.00 40.00 111 GLU C C 1
ATOM 2638 O O . GLU C 2 66 ? 101.312 10.679 58.192 1.00 42.32 111 GLU C O 1
ATOM 2644 N N . ALA C 2 67 ? 100.497 12.759 58.470 1.00 36.75 112 ALA C N 1
ATOM 2645 C CA . ALA C 2 67 ? 101.604 13.406 57.776 1.00 34.71 112 ALA C CA 1
ATOM 2646 C C . ALA C 2 67 ? 102.937 12.767 58.177 1.00 36.41 112 ALA C C 1
ATOM 2647 O O . ALA C 2 67 ? 103.807 12.510 57.340 1.00 40.12 112 ALA C O 1
ATOM 2649 N N . ASN C 2 68 ? 103.106 12.503 59.463 1.00 38.18 113 ASN C N 1
ATOM 2650 C CA . ASN C 2 68 ? 104.354 11.906 59.897 1.00 40.29 113 ASN C CA 1
ATOM 2651 C C . ASN C 2 68 ? 104.574 10.496 59.368 1.00 41.94 113 ASN C C 1
ATOM 2652 O O . ASN C 2 68 ? 105.699 10.154 59.032 1.00 44.61 113 ASN C O 1
ATOM 2657 N N . ASN C 2 69 ? 103.525 9.679 59.273 1.00 40.83 114 ASN C N 1
ATOM 2658 C CA . ASN C 2 69 ? 103.714 8.324 58.755 1.00 48.19 114 ASN C CA 1
ATOM 2659 C C . ASN C 2 69 ? 104.127 8.447 57.305 1.00 50.25 114 ASN C C 1
ATOM 2660 O O . ASN C 2 69 ? 104.886 7.630 56.792 1.00 51.89 114 ASN C O 1
ATOM 2665 N N . MET C 2 70 ? 103.616 9.473 56.639 1.00 47.98 115 MET C N 1
ATOM 2666 C CA . MET C 2 70 ? 103.973 9.688 55.246 1.00 43.85 115 MET C CA 1
ATOM 2667 C C . MET C 2 70 ? 105.436 10.052 55.206 1.00 42.49 115 MET C C 1
ATOM 2668 O O . MET C 2 70 ? 106.253 9.351 54.609 1.00 48.60 115 MET C O 1
ATOM 2673 N N . VAL C 2 71 ? 105.764 11.151 55.868 1.00 35.70 116 VAL C N 1
ATOM 2674 C CA . VAL C 2 71 ? 107.128 11.607 55.882 1.00 30.03 116 VAL C CA 1
ATOM 2675 C C . VAL C 2 71 ? 107.993 10.441 56.303 1.00 30.02 116 VAL C C 1
ATOM 2676 O O . VAL C 2 71 ? 109.107 10.264 55.801 1.00 32.82 116 VAL C O 1
ATOM 2680 N N . ALA C 2 72 ? 107.477 9.629 57.212 1.00 31.82 117 ALA C N 1
ATOM 2681 C CA . ALA C 2 72 ? 108.224 8.466 57.680 1.00 35.46 117 ALA C CA 1
ATOM 2682 C C . ALA C 2 72 ? 108.519 7.547 56.508 1.00 36.18 117 ALA C C 1
ATOM 2683 O O . ALA C 2 72 ? 109.669 7.177 56.265 1.00 40.45 117 ALA C O 1
ATOM 2685 N N . ASP C 2 73 ? 107.459 7.201 55.781 1.00 36.00 118 ASP C N 1
ATOM 2686 C CA . ASP C 2 73 ? 107.550 6.313 54.628 1.00 40.22 118 ASP C CA 1
ATOM 2687 C C . ASP C 2 73 ? 108.496 6.832 53.585 1.00 39.28 118 ASP C C 1
ATOM 2688 O O . ASP C 2 73 ? 109.327 6.090 53.070 1.00 41.78 118 ASP C O 1
ATOM 2693 N N . ALA C 2 74 ? 108.371 8.112 53.269 1.00 37.87 119 ALA C N 1
ATOM 2694 C CA . ALA C 2 74 ? 109.256 8.690 52.284 1.00 34.47 119 ALA C CA 1
ATOM 2695 C C . ALA C 2 74 ? 110.693 8.398 52.730 1.00 34.05 119 ALA C C 1
ATOM 2696 O O . ALA C 2 74 ? 111.487 7.825 51.979 1.00 34.56 119 ALA C O 1
ATOM 2698 N N . ARG C 2 75 ? 111.012 8.755 53.970 1.00 31.66 120 ARG C N 1
ATOM 2699 C CA . ARG C 2 75 ? 112.363 8.557 54.474 1.00 31.33 120 ARG C CA 1
ATOM 2700 C C . ARG C 2 75 ? 112.805 7.094 54.511 1.00 33.09 120 ARG C C 1
ATOM 2701 O O . ARG C 2 75 ? 113.972 6.780 54.257 1.00 37.51 120 ARG C O 1
ATOM 2709 N N . LYS C 2 76 ? 111.875 6.199 54.818 1.00 32.99 121 LYS C N 1
ATOM 2710 C CA . LYS C 2 76 ? 112.194 4.782 54.852 1.00 37.74 121 LYS C CA 1
ATOM 2711 C C . LYS C 2 76 ? 112.704 4.386 53.456 1.00 43.52 121 LYS C C 1
ATOM 2712 O O . LYS C 2 76 ? 113.706 3.680 53.331 1.00 45.06 121 LYS C O 1
ATOM 2718 N N . GLU C 2 77 ? 112.023 4.856 52.412 1.00 44.48 122 GLU C N 1
ATOM 2719 C CA . GLU C 2 77 ? 112.428 4.554 51.036 1.00 43.51 122 GLU C CA 1
ATOM 2720 C C . GLU C 2 77 ? 113.709 5.295 50.700 1.00 42.33 122 GLU C C 1
ATOM 2721 O O . GLU C 2 77 ? 114.623 4.736 50.097 1.00 46.25 122 GLU C O 1
ATOM 2727 N N . LYS C 2 78 ? 113.755 6.573 51.055 1.00 36.40 123 LYS C N 1
ATOM 2728 C CA . LYS C 2 78 ? 114.930 7.377 50.760 1.00 33.72 123 LYS C CA 1
ATOM 2729 C C . LYS C 2 78 ? 116.153 6.721 51.389 1.00 38.12 123 LYS C C 1
ATOM 2730 O O . LYS C 2 78 ? 117.274 6.878 50.904 1.00 40.70 123 LYS C O 1
ATOM 2736 N N . TYR C 2 79 ? 115.926 5.948 52.447 1.00 44.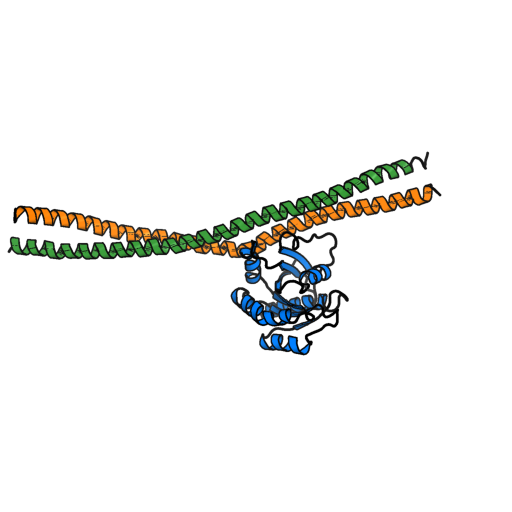58 124 TYR C N 1
ATOM 2737 C CA . TYR C 2 79 ? 117.010 5.239 53.120 1.00 47.62 124 TYR C CA 1
ATOM 2738 C C . TYR C 2 79 ? 117.488 4.101 52.219 1.00 46.88 124 TYR C C 1
ATOM 2739 O O . TYR C 2 79 ? 118.654 4.064 51.824 1.00 52.16 124 TYR C O 1
ATOM 2748 N N . ALA C 2 80 ? 116.579 3.190 51.876 1.00 44.08 125 ALA C N 1
ATOM 2749 C CA . ALA C 2 80 ? 116.911 2.049 51.014 1.00 44.08 125 ALA C CA 1
ATOM 2750 C C . ALA C 2 80 ? 117.660 2.488 49.759 1.00 44.90 125 ALA C C 1
ATOM 2751 O O . ALA C 2 80 ? 118.619 1.841 49.336 1.00 45.48 125 AL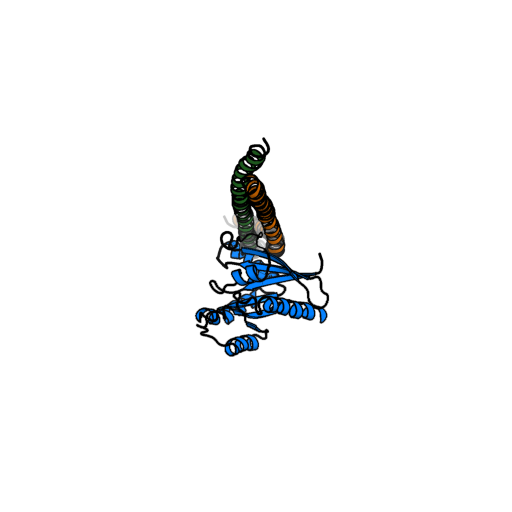A C O 1
ATOM 2753 N N . ILE C 2 81 ? 117.221 3.585 49.156 1.00 44.96 126 ILE C N 1
ATOM 2754 C CA . ILE C 2 81 ? 117.896 4.087 47.967 1.00 44.84 126 ILE C CA 1
ATOM 2755 C C . ILE C 2 81 ? 119.326 4.495 48.375 1.00 45.89 126 ILE C C 1
ATOM 2756 O O . ILE C 2 81 ? 120.293 4.113 47.713 1.00 48.04 126 ILE C O 1
ATOM 2761 N N . GLU C 2 82 ? 119.461 5.232 49.482 1.00 44.15 127 GLU C N 1
ATOM 2762 C CA . GLU C 2 82 ? 120.777 5.690 49.952 1.00 42.48 127 GLU C CA 1
ATOM 2763 C C . GLU C 2 82 ? 121.742 4.543 50.178 1.00 40.42 127 GLU C C 1
ATOM 2764 O O . GLU C 2 82 ? 122.936 4.650 49.867 1.00 39.60 127 GLU C O 1
ATOM 2770 N N . ILE C 2 83 ? 121.227 3.456 50.744 1.00 36.94 128 ILE C N 1
ATOM 2771 C CA . ILE C 2 83 ? 122.033 2.264 50.958 1.00 35.64 128 ILE C CA 1
ATOM 2772 C C . ILE C 2 83 ? 122.517 1.827 49.569 1.00 39.22 128 ILE C C 1
ATOM 2773 O O . ILE C 2 83 ? 123.715 1.819 49.300 1.00 41.97 128 ILE C O 1
ATOM 2778 N N . LEU C 2 84 ? 121.576 1.480 48.689 1.00 38.97 129 LEU C N 1
ATOM 2779 C CA . LEU C 2 84 ? 121.905 1.053 47.325 1.00 38.05 129 LEU C CA 1
ATOM 2780 C C . LEU C 2 84 ? 122.877 2.001 46.631 1.00 41.79 129 LEU C C 1
ATOM 2781 O O . LEU C 2 84 ? 123.687 1.567 45.811 1.00 48.27 129 LEU C O 1
ATOM 2786 N N . ASN C 2 85 ? 122.793 3.290 46.957 1.00 42.80 130 ASN C N 1
ATOM 2787 C CA . ASN C 2 85 ? 123.699 4.278 46.384 1.00 46.05 130 ASN C CA 1
ATOM 2788 C C . ASN C 2 85 ? 125.091 4.102 46.966 1.00 50.16 130 ASN C C 1
ATOM 2789 O O . ASN C 2 85 ? 126.080 4.169 46.241 1.00 53.96 130 ASN C O 1
ATOM 2794 N N . LYS C 2 86 ? 125.167 3.899 48.279 1.00 53.82 131 LYS C N 1
ATOM 2795 C CA . LYS C 2 86 ? 126.457 3.676 48.923 1.00 56.81 131 LYS C CA 1
ATOM 2796 C C . LYS C 2 86 ? 127.160 2.598 48.096 1.00 57.17 131 LYS C C 1
ATOM 2797 O O . LYS C 2 86 ? 128.241 2.825 47.546 1.00 56.79 131 LYS C O 1
ATOM 2803 N N . ARG C 2 87 ? 126.517 1.436 47.996 1.00 58.08 132 ARG C N 1
ATOM 2804 C CA . ARG C 2 87 ? 127.050 0.305 47.248 1.00 59.87 132 ARG C CA 1
ATOM 2805 C C . ARG C 2 87 ? 127.605 0.702 45.878 1.00 60.44 132 ARG C C 1
ATOM 2806 O O . ARG C 2 87 ? 128.744 0.373 45.552 1.00 62.96 132 ARG C O 1
ATOM 2814 N N . LEU C 2 88 ? 126.805 1.404 45.080 1.00 61.38 133 LEU C N 1
ATOM 2815 C CA . LEU C 2 88 ? 127.240 1.823 43.744 1.00 62.84 133 LEU C CA 1
ATOM 2816 C C . LEU C 2 88 ? 128.439 2.754 43.795 1.00 66.08 133 LEU C C 1
ATOM 2817 O O . LEU C 2 88 ? 129.469 2.474 43.188 1.00 71.05 133 LEU C O 1
ATOM 2822 N N . THR C 2 89 ? 128.290 3.876 44.498 1.00 68.95 134 THR C N 1
ATOM 2823 C CA . THR C 2 89 ? 129.368 4.853 44.606 1.00 72.44 134 THR C CA 1
ATOM 2824 C C . THR C 2 89 ? 130.655 4.107 44.859 1.00 74.13 134 THR C C 1
ATOM 2825 O O . THR C 2 89 ? 131.709 4.448 44.316 1.00 74.51 134 THR C O 1
ATOM 2829 N N . GLU C 2 90 ? 130.544 3.077 45.690 1.00 76.33 135 GLU C N 1
ATOM 2830 C CA . GLU C 2 90 ? 131.675 2.234 46.057 1.00 79.99 135 GLU C CA 1
ATOM 2831 C C . GLU C 2 90 ? 132.085 1.269 44.939 1.00 80.11 135 GLU C C 1
ATOM 2832 O O . GLU C 2 90 ? 133.263 0.947 44.806 1.00 81.77 135 GLU C O 1
ATOM 2838 N N . GLN C 2 91 ? 131.127 0.813 44.136 1.00 81.40 136 GLN C N 1
ATOM 2839 C CA . GLN C 2 91 ? 131.453 -0.075 43.021 1.00 83.75 136 GLN C CA 1
ATOM 2840 C C . GLN C 2 91 ? 132.055 0.790 41.914 1.00 86.30 136 GLN C C 1
ATOM 2841 O O . GLN C 2 91 ? 132.508 0.281 40.894 1.00 85.62 136 GLN C O 1
ATOM 2847 N N . LEU C 2 92 ? 132.041 2.104 42.124 1.00 90.43 137 LEU C N 1
ATOM 2848 C CA . LEU C 2 92 ? 132.592 3.048 41.156 1.00 96.08 137 LEU C CA 1
ATOM 2849 C C . LEU C 2 92 ? 134.044 3.370 41.454 1.00 101.10 137 LEU C C 1
ATOM 2850 O O . LEU C 2 92 ? 134.599 4.343 40.938 1.00 100.85 137 LEU C O 1
ATOM 2855 N N . ARG C 2 93 ? 134.644 2.564 42.318 1.00 107.81 138 ARG C N 1
ATOM 2856 C CA . ARG C 2 93 ? 136.047 2.716 42.672 1.00 114.68 138 ARG C CA 1
ATOM 2857 C C . ARG C 2 93 ? 136.640 1.368 42.308 1.00 119.98 138 ARG C C 1
ATOM 2858 O O . ARG C 2 93 ? 137.799 1.265 41.912 1.00 120.65 138 ARG C O 1
ATOM 2866 N N . GLU C 2 94 ? 135.806 0.339 42.449 1.00 126.27 139 GLU C N 1
ATOM 2867 C CA . GLU C 2 94 ? 136.174 -1.031 42.121 1.00 132.93 139 GLU C CA 1
ATOM 2868 C C . GLU C 2 94 ? 136.133 -1.154 40.597 1.00 138.35 139 GLU C C 1
ATOM 2869 O O . GLU C 2 94 ? 136.196 -2.251 40.040 1.00 139.47 139 GLU C O 1
ATOM 2875 N N . LYS C 2 95 ? 136.014 -0.001 39.941 1.00 144.28 140 LYS C N 1
ATOM 2876 C CA . LYS C 2 95 ? 135.990 0.100 38.485 1.00 149.55 140 LYS C CA 1
ATOM 2877 C C . LYS C 2 95 ? 137.000 1.166 38.061 1.00 152.56 140 LYS C C 1
ATOM 2878 O O . LYS C 2 95 ? 137.200 1.418 36.874 1.00 154.33 140 LYS C O 1
ATOM 2884 N N . ASP C 2 96 ? 137.620 1.793 39.056 1.00 155.26 141 ASP C N 1
ATOM 2885 C CA . ASP C 2 96 ? 138.645 2.805 38.834 1.00 156.95 141 ASP C CA 1
ATOM 2886 C C . ASP C 2 96 ? 139.922 2.211 39.403 1.00 157.95 141 ASP C C 1
ATOM 2887 O O . ASP C 2 96 ? 141.030 2.655 39.100 1.00 158.09 141 ASP C O 1
ATOM 2892 N N . THR C 2 97 ? 139.740 1.191 40.236 1.00 159.29 142 THR C N 1
ATOM 2893 C CA . THR C 2 97 ? 140.847 0.490 40.865 1.00 160.52 142 THR C CA 1
ATOM 2894 C C . THR C 2 97 ? 141.221 -0.703 39.975 1.00 161.06 142 THR C C 1
ATOM 2895 O O . THR C 2 97 ? 141.345 -1.840 40.482 1.00 161.63 142 THR C O 1
#

InterPro domains:
  IPR001806 Small GTPase [PF00071] (22-181)
  IPR001806 Small GTPase [PS51421] (14-215)
  IPR001806 Small GTPase [SM00174] (23-183)
  IPR005225 Small GTP-binding domain [TIGR00231] (19-173)
  IPR027417 P-loop containing nucleoside triphosphate hydrolase [G3DSA:3.40.50.300] (14-215)
  IPR027417 P-loop containing nucleoside triphosphate hydrolase [SSF52540] (16-186)
  IPR050305 Small GTPase superfamily, Rab [PTHR47980] (14-203)

Organism: Saccharomyces cerevisiae (strain ATCC 204508 / S288c) (NCBI:txid559292)